Protein AF-A0AAV0PLQ5-F1 (afdb_monomer_lite)

InterPro domains:
  IPR006439 HAD hydrolase, subfamily IA [TIGR01509] (115-163)
  IPR023214 HAD superfamily [G3DSA:3.40.50.1000] (1-190)
  IPR036412 HAD-like superfamily [SSF56784] (7-190)
  IPR041492 Haloacid dehalogenase-like hydrolase [PF13419] (120-163)

Sequence (213 aa):
MKNKQTTQIFTNADKVHALKALSRLGLEDCFEGIICFETLNPTHKTAASDDEDDVAFVGPDSSAAANATTAPPPPTHHNNSPAPVEIFDIIAHFANNPNSNSNSNSNNSTLLPKSPIVCKPSEAAIERALNIANLNPQRTLFFEDSVRNIQSGKRVGLHTVLVGTSQRVKGADYALESIHNLREAIPELWELADIVTIKSPSDKVAVEQSVTA

Organism: NCBI:txid586396

Radius of gyration: 26.46 Å; chains: 1; bounding box: 80×64×72 Å

Secondary structure (DSSP, 8-state):
---PPP-EEE-SS-HHHHHHHHHHHT-TTS-SEEE-HHHHS-----S-----------PPPS---------PPPPPP---PPPP-----HHHHHHH-TT--S----S---PPPPPS---TT-HHHHHHHHHHTT--GGG-EEEES-HHHHHHHHHHT-EEEEES-S---TT-SEEES-GGGHHHH-THHHHTTTTTTS------PPPP-----

Foldseek 3Di:
DQPDDAAEAEEAADPVVVCVVCVVVVNNPVHPYYHYQCNQQPDPPPPDDPDDDDPPPDDDDPDDDDDDDDDDDDDDDDDPDPDPDDDDDPVVLCVVPVPLPDPDPDPCDVDDPDDSGQGPPDLVNVVSVCVVVVHDQCPAEAEDQDPSNQQSSVVNNHQYEHECDQDDDVSHPYYYNHPVCCCVVPVVVVCSRPVVPDDDDDDDDDDDDDDDD

Structure (mmCIF, N/CA/C/O backbone):
data_AF-A0AAV0PLQ5-F1
#
_entry.id   AF-A0AAV0PLQ5-F1
#
loop_
_atom_site.group_PDB
_atom_site.id
_atom_site.type_symbol
_atom_site.label_atom_id
_atom_site.label_alt_id
_atom_site.label_comp_id
_atom_site.label_asym_id
_atom_site.label_entity_id
_atom_site.label_seq_id
_atom_site.pdbx_PDB_ins_code
_atom_site.Cartn_x
_atom_site.Cartn_y
_atom_site.Cartn_z
_atom_site.occupancy
_atom_site.B_iso_or_equiv
_atom_site.auth_seq_id
_atom_site.auth_comp_id
_atom_site.auth_asym_id
_atom_site.auth_atom_id
_atom_site.pdbx_PDB_model_num
ATOM 1 N N . MET A 1 1 ? -27.321 -2.930 2.168 1.00 44.25 1 MET A N 1
ATOM 2 C CA . MET A 1 1 ? -25.989 -3.569 2.081 1.00 44.25 1 MET A CA 1
ATOM 3 C C . MET A 1 1 ? -25.100 -2.857 3.084 1.00 44.25 1 MET A C 1
ATOM 5 O O . MET A 1 1 ? -25.097 -1.635 3.065 1.00 44.25 1 MET A O 1
ATOM 9 N N . LYS A 1 2 ? -24.459 -3.571 4.018 1.00 46.38 2 LYS A N 1
ATOM 10 C CA . LYS A 1 2 ? -23.507 -2.946 4.953 1.00 46.38 2 LYS A CA 1
ATOM 11 C C . LYS A 1 2 ? -22.331 -2.395 4.136 1.00 46.38 2 LYS A C 1
ATOM 13 O O . LYS A 1 2 ? -21.924 -3.057 3.182 1.00 46.38 2 LYS A O 1
ATOM 18 N N . ASN A 1 3 ? -21.820 -1.211 4.473 1.00 57.34 3 ASN A N 1
ATOM 19 C CA . ASN A 1 3 ? -20.630 -0.653 3.828 1.00 57.34 3 ASN A CA 1
ATOM 20 C C . ASN A 1 3 ? -19.434 -1.559 4.151 1.00 57.34 3 ASN A C 1
ATOM 22 O O . ASN A 1 3 ? -18.833 -1.440 5.214 1.00 57.34 3 ASN A O 1
ATOM 26 N N . LYS A 1 4 ? -19.133 -2.513 3.265 1.00 73.94 4 LYS A N 1
ATOM 27 C CA . LYS A 1 4 ? -17.967 -3.386 3.405 1.00 73.94 4 LYS A CA 1
ATOM 28 C C . LYS A 1 4 ? -16.717 -2.561 3.107 1.00 73.94 4 LYS A C 1
ATOM 30 O O . LYS A 1 4 ? -16.649 -1.905 2.071 1.00 73.94 4 LYS A O 1
ATOM 35 N N . GLN A 1 5 ? -15.756 -2.588 4.019 1.00 85.00 5 GLN A N 1
ATOM 36 C CA . GLN A 1 5 ? -14.429 -2.034 3.781 1.00 85.00 5 GLN A CA 1
ATOM 37 C C . GLN A 1 5 ? -13.591 -3.077 3.046 1.00 85.00 5 GLN A C 1
ATOM 39 O O . GLN A 1 5 ? -13.552 -4.239 3.450 1.00 85.00 5 GLN A O 1
ATOM 44 N N . THR A 1 6 ? -12.948 -2.656 1.962 1.00 91.06 6 THR A N 1
ATOM 45 C CA . THR A 1 6 ? -11.980 -3.470 1.228 1.00 91.06 6 THR A CA 1
ATOM 46 C C . THR A 1 6 ? -10.603 -3.254 1.837 1.00 91.06 6 THR A C 1
ATOM 48 O O . THR A 1 6 ? -10.101 -2.130 1.843 1.00 91.06 6 THR A O 1
ATOM 51 N N . THR A 1 7 ? -9.982 -4.330 2.317 1.00 93.81 7 THR A N 1
ATOM 52 C CA . THR A 1 7 ? -8.632 -4.299 2.893 1.00 93.81 7 THR A CA 1
ATOM 53 C C . THR A 1 7 ? -7.671 -5.029 1.964 1.00 93.81 7 THR A C 1
ATOM 55 O O . THR A 1 7 ? -7.913 -6.175 1.592 1.00 93.81 7 THR A O 1
ATOM 58 N N . GLN A 1 8 ? -6.579 -4.367 1.591 1.00 97.56 8 GLN A N 1
ATOM 59 C CA . GLN A 1 8 ? -5.565 -4.873 0.663 1.00 97.56 8 GLN A CA 1
ATOM 60 C C . GLN A 1 8 ? -4.191 -4.837 1.337 1.00 97.56 8 GLN A C 1
ATOM 62 O O . GLN A 1 8 ? -3.893 -3.894 2.072 1.00 97.56 8 GLN A O 1
ATOM 67 N N . ILE A 1 9 ? -3.332 -5.817 1.057 1.00 98.19 9 ILE A N 1
ATOM 68 C CA . ILE A 1 9 ? -1.903 -5.728 1.383 1.00 98.19 9 ILE A CA 1
ATOM 69 C C . ILE A 1 9 ? -1.180 -5.074 0.213 1.00 98.19 9 ILE A C 1
ATOM 71 O O . ILE A 1 9 ? -1.312 -5.525 -0.919 1.00 98.19 9 ILE A O 1
ATOM 75 N N . PHE A 1 10 ? -0.360 -4.061 0.487 1.00 98.56 10 PHE A N 1
ATOM 76 C CA . PHE A 1 10 ? 0.558 -3.497 -0.495 1.00 98.56 10 PHE A CA 1
ATOM 77 C C . PHE A 1 10 ? 1.994 -3.541 0.035 1.00 98.56 10 PHE A C 1
ATOM 79 O O . PHE A 1 10 ? 2.347 -2.799 0.950 1.00 98.56 10 PHE A O 1
ATOM 86 N N . THR A 1 11 ? 2.844 -4.397 -0.535 1.00 98.38 11 THR A N 1
ATOM 87 C CA . THR A 1 11 ? 4.212 -4.649 -0.051 1.00 98.38 11 THR A CA 1
ATOM 88 C C . THR A 1 11 ? 5.253 -4.599 -1.171 1.00 98.38 11 THR A C 1
ATOM 90 O O . THR A 1 11 ? 4.955 -4.900 -2.322 1.00 98.38 11 THR A O 1
ATOM 93 N N . ASN A 1 12 ? 6.487 -4.213 -0.827 1.00 97.88 12 ASN A N 1
ATOM 94 C CA . ASN A 1 12 ? 7.638 -4.317 -1.733 1.00 97.88 12 ASN A CA 1
ATOM 95 C C . ASN A 1 12 ? 8.251 -5.730 -1.744 1.00 97.88 12 ASN A C 1
ATOM 97 O O . ASN A 1 12 ? 9.132 -5.987 -2.558 1.00 97.88 12 ASN A O 1
ATOM 101 N N . ALA A 1 13 ? 7.829 -6.611 -0.832 1.00 97.56 13 ALA A N 1
ATOM 102 C CA . ALA A 1 13 ? 8.264 -8.002 -0.803 1.00 97.56 13 ALA A CA 1
ATOM 103 C C . ALA A 1 13 ? 7.615 -8.825 -1.929 1.00 97.56 13 ALA A C 1
ATOM 105 O O . ALA A 1 13 ? 6.633 -8.397 -2.546 1.00 97.56 13 ALA A O 1
ATOM 106 N N . ASP A 1 14 ? 8.158 -10.018 -2.155 1.00 97.00 14 ASP A N 1
ATOM 107 C CA . ASP A 1 14 ? 7.570 -11.032 -3.025 1.00 97.00 14 ASP A CA 1
ATOM 108 C C . ASP A 1 14 ? 6.320 -11.681 -2.395 1.00 97.00 14 ASP A C 1
ATOM 110 O O . ASP A 1 14 ? 6.045 -11.558 -1.188 1.00 97.00 14 ASP A O 1
ATOM 114 N N . LYS A 1 15 ? 5.540 -12.382 -3.222 1.00 96.75 15 LYS A N 1
ATOM 115 C CA . LYS A 1 15 ? 4.282 -13.010 -2.797 1.00 96.75 15 LYS A CA 1
ATOM 116 C C . LYS A 1 15 ? 4.493 -14.100 -1.744 1.00 96.75 15 LYS A C 1
ATOM 118 O O . LYS A 1 15 ? 3.668 -14.235 -0.835 1.00 96.75 15 LYS A O 1
ATOM 123 N N . VAL A 1 16 ? 5.574 -14.874 -1.849 1.00 97.81 16 VAL A N 1
ATOM 124 C CA . VAL A 1 16 ? 5.873 -15.985 -0.929 1.00 97.81 16 VAL A CA 1
ATOM 125 C C . VAL A 1 16 ? 6.162 -15.440 0.466 1.00 97.81 16 VAL A C 1
ATOM 127 O O . VAL A 1 16 ? 5.624 -15.943 1.458 1.00 97.81 16 VAL A O 1
ATOM 130 N N . HIS A 1 17 ? 6.949 -14.370 0.551 1.00 98.19 17 HIS A N 1
ATOM 131 C CA . HIS A 1 17 ? 7.239 -13.687 1.801 1.00 98.19 17 HIS A CA 1
ATOM 132 C C . HIS A 1 17 ? 5.969 -13.129 2.452 1.00 98.19 17 HIS A C 1
ATOM 134 O O . HIS A 1 17 ? 5.737 -13.364 3.642 1.00 98.19 17 HIS A O 1
ATOM 140 N N . ALA A 1 18 ? 5.122 -12.439 1.679 1.00 98.06 18 ALA A N 1
ATOM 141 C CA . ALA A 1 18 ? 3.877 -11.863 2.185 1.00 98.06 18 ALA A CA 1
ATOM 142 C C . ALA A 1 18 ? 2.941 -12.934 2.776 1.00 98.06 18 ALA A C 1
ATOM 144 O O . ALA A 1 18 ? 2.481 -12.798 3.910 1.00 98.06 18 ALA A O 1
ATOM 145 N N . LEU A 1 19 ? 2.717 -14.034 2.049 1.00 97.88 19 LEU A N 1
ATOM 146 C CA . LEU A 1 19 ? 1.866 -15.138 2.509 1.00 97.88 19 LEU A CA 1
ATOM 147 C C . LEU A 1 19 ? 2.427 -15.819 3.763 1.00 97.88 19 LEU A C 1
ATOM 149 O O . LEU A 1 19 ? 1.683 -16.109 4.700 1.00 97.88 19 LEU A O 1
ATOM 153 N N . LYS A 1 20 ? 3.748 -16.024 3.827 1.00 98.38 20 LYS A N 1
ATOM 154 C CA . LYS A 1 20 ? 4.404 -16.605 5.006 1.00 98.38 20 LYS A CA 1
ATOM 155 C C . LYS A 1 20 ? 4.242 -15.727 6.249 1.00 98.38 20 LYS A C 1
ATOM 157 O O . LYS A 1 20 ? 4.063 -16.259 7.345 1.00 98.38 20 LYS A O 1
ATOM 162 N N . ALA A 1 21 ? 4.320 -14.405 6.095 1.00 98.31 21 ALA A N 1
ATOM 163 C CA . ALA A 1 21 ? 4.098 -13.468 7.192 1.00 98.31 21 ALA A CA 1
ATOM 164 C C . ALA A 1 21 ? 2.640 -13.504 7.674 1.00 98.31 21 ALA A C 1
ATOM 166 O O . ALA A 1 21 ? 2.409 -13.644 8.874 1.00 98.31 21 ALA A O 1
ATOM 167 N N . LEU A 1 22 ? 1.672 -13.462 6.750 1.00 98.19 22 LEU A N 1
ATOM 168 C CA . LEU A 1 22 ? 0.245 -13.551 7.080 1.00 98.19 22 LEU A CA 1
ATOM 169 C C . LEU A 1 22 ? -0.091 -14.848 7.819 1.00 98.19 22 LEU A C 1
ATOM 171 O O . LEU A 1 22 ? -0.788 -14.802 8.829 1.00 98.19 22 LEU A O 1
ATOM 175 N N . SER A 1 23 ? 0.475 -15.976 7.383 1.00 97.94 23 SER A N 1
ATOM 176 C CA . SER A 1 23 ? 0.211 -17.271 8.013 1.00 97.94 23 SER A CA 1
ATOM 177 C C . SER A 1 23 ? 0.745 -17.382 9.435 1.00 97.94 23 SER A C 1
ATOM 179 O O . SER A 1 23 ? 0.068 -17.859 10.342 1.00 97.94 23 SER A O 1
ATOM 181 N N . ARG A 1 24 ? 1.934 -16.831 9.686 1.00 98.19 24 ARG A N 1
ATOM 182 C CA . ARG A 1 24 ? 2.491 -16.771 11.045 1.00 98.19 24 ARG A CA 1
ATOM 183 C C . ARG A 1 24 ? 1.678 -15.890 11.992 1.00 98.19 24 ARG A C 1
ATOM 185 O O . ARG A 1 24 ? 1.769 -16.080 13.201 1.00 98.19 24 ARG A O 1
ATOM 192 N N . LEU A 1 25 ? 0.931 -14.928 11.453 1.00 97.25 25 LEU A N 1
ATOM 193 C CA . LEU A 1 25 ? 0.078 -14.020 12.216 1.00 97.25 25 LEU A CA 1
ATOM 194 C C . LEU A 1 25 ? -1.380 -14.503 12.308 1.00 97.25 25 LEU A C 1
ATOM 196 O O . LEU A 1 25 ? -2.150 -13.901 13.052 1.00 97.25 25 LEU A O 1
ATOM 200 N N . GLY A 1 26 ? -1.762 -15.564 11.583 1.00 97.69 26 GLY A N 1
ATOM 201 C CA . GLY A 1 26 ? -3.147 -16.041 11.497 1.00 97.69 26 GLY A CA 1
ATOM 202 C C . GLY A 1 26 ? -4.083 -15.050 10.796 1.00 97.69 26 GLY A C 1
ATOM 203 O O . GLY A 1 26 ? -5.219 -14.865 11.228 1.00 97.69 26 GLY A O 1
ATOM 204 N N . LEU A 1 27 ? -3.578 -14.352 9.773 1.00 97.12 27 LEU A N 1
ATOM 205 C CA . LEU A 1 27 ? -4.288 -13.291 9.046 1.00 97.12 27 LEU A CA 1
ATOM 206 C C . LEU A 1 27 ? -4.508 -13.626 7.561 1.00 97.12 27 LEU A C 1
ATOM 208 O O . LEU A 1 27 ? -4.714 -12.710 6.761 1.00 97.12 27 LEU A O 1
ATOM 212 N N . GLU A 1 28 ? -4.435 -14.902 7.163 1.00 93.88 28 GLU A N 1
ATOM 213 C CA . GLU A 1 28 ? -4.530 -15.293 5.747 1.00 93.88 28 GLU A CA 1
ATOM 214 C C . GLU A 1 28 ? -5.845 -14.846 5.086 1.00 93.88 28 GLU A C 1
ATOM 216 O O . GLU A 1 28 ? -5.829 -14.393 3.943 1.00 93.88 28 GLU A O 1
ATOM 221 N N . ASP A 1 29 ? -6.955 -14.888 5.827 1.00 93.62 29 ASP A N 1
ATOM 222 C CA . ASP 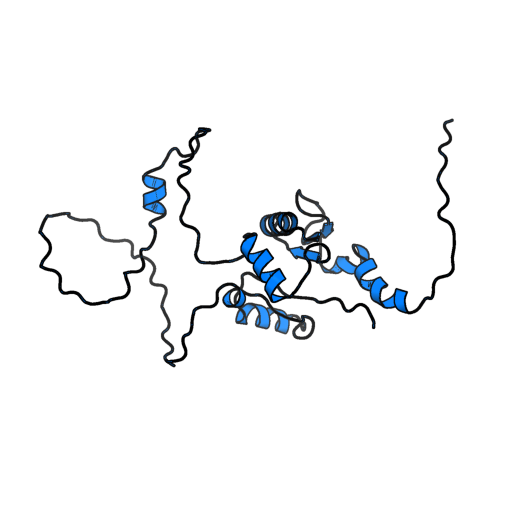A 1 29 ? -8.304 -14.602 5.316 1.00 93.62 29 ASP A CA 1
ATOM 223 C C . ASP A 1 29 ? -8.786 -13.166 5.608 1.00 93.62 29 ASP A C 1
ATOM 225 O O . ASP A 1 29 ? -9.952 -12.826 5.393 1.00 93.62 29 ASP A O 1
ATOM 229 N N . CYS A 1 30 ? -7.912 -12.299 6.131 1.00 94.06 30 CYS A N 1
ATOM 230 C CA . CYS A 1 30 ? -8.284 -10.938 6.536 1.00 94.06 30 CYS A CA 1
ATOM 231 C C . CYS A 1 30 ? -8.208 -9.901 5.405 1.00 94.06 30 CYS A C 1
ATOM 233 O O . CYS A 1 30 ? -8.679 -8.774 5.577 1.00 94.06 30 CYS A O 1
ATOM 235 N N . PHE A 1 31 ? -7.609 -10.253 4.267 1.00 96.00 31 PHE A N 1
ATOM 236 C CA . PHE A 1 31 ? -7.322 -9.326 3.174 1.00 96.00 31 PHE A CA 1
ATOM 237 C C . PHE A 1 31 ? -7.935 -9.823 1.865 1.00 96.00 31 PHE A C 1
ATOM 239 O O . PHE A 1 31 ? -7.876 -11.006 1.546 1.00 96.00 31 PHE A O 1
ATOM 246 N N . GLU A 1 32 ? -8.508 -8.909 1.082 1.00 95.69 32 GLU A N 1
ATOM 247 C CA . GLU A 1 32 ? -9.129 -9.233 -0.210 1.00 95.69 32 GLU A CA 1
ATOM 248 C C . GLU A 1 32 ? -8.091 -9.491 -1.310 1.00 95.69 32 GLU A C 1
ATOM 250 O O . GLU A 1 32 ? -8.397 -10.123 -2.321 1.00 95.69 32 GLU A O 1
ATOM 255 N N . GLY A 1 33 ? -6.864 -9.008 -1.124 1.00 95.81 33 GLY A N 1
ATOM 256 C CA . GLY A 1 33 ? -5.787 -9.181 -2.084 1.00 95.81 33 GLY A CA 1
ATOM 257 C C . GLY A 1 33 ? -4.426 -8.744 -1.553 1.00 95.81 33 GLY A C 1
ATOM 258 O O . GLY A 1 33 ? -4.302 -8.054 -0.537 1.00 95.81 33 GLY A O 1
ATOM 259 N N . ILE A 1 34 ? -3.391 -9.185 -2.269 1.00 97.94 34 ILE A N 1
ATOM 260 C CA . ILE A 1 34 ? -1.989 -8.857 -2.011 1.00 97.94 34 ILE A CA 1
ATOM 261 C C . ILE A 1 34 ? -1.401 -8.275 -3.291 1.00 97.94 34 ILE A C 1
ATOM 263 O O . ILE A 1 34 ? -1.268 -8.969 -4.298 1.00 97.94 34 ILE A O 1
ATOM 267 N N . ILE A 1 35 ? -1.009 -7.010 -3.224 1.00 98.19 35 ILE A N 1
ATOM 268 C CA . ILE A 1 35 ? -0.242 -6.307 -4.243 1.00 98.19 35 ILE A CA 1
ATOM 269 C C . ILE A 1 35 ? 1.217 -6.339 -3.790 1.00 98.19 35 ILE A C 1
ATOM 271 O O . ILE A 1 35 ? 1.613 -5.667 -2.837 1.00 98.19 35 ILE A O 1
ATOM 275 N N . CYS A 1 36 ? 2.001 -7.177 -4.452 1.00 97.56 36 CYS A N 1
ATOM 276 C CA . CYS A 1 36 ? 3.404 -7.455 -4.140 1.00 97.56 36 CYS A CA 1
ATOM 277 C C . CYS A 1 36 ? 4.298 -7.158 -5.351 1.00 97.56 36 CYS A C 1
ATOM 279 O O . CYS A 1 36 ? 3.814 -6.679 -6.387 1.00 97.56 36 CYS A O 1
ATOM 281 N N . PHE A 1 37 ? 5.598 -7.438 -5.229 1.00 96.62 37 PHE A N 1
ATOM 282 C CA . PHE A 1 37 ? 6.586 -7.193 -6.280 1.00 96.62 37 PHE A CA 1
ATOM 283 C C . PHE A 1 37 ? 6.145 -7.727 -7.651 1.00 96.62 37 PHE A C 1
ATOM 285 O O . PHE A 1 37 ? 6.118 -6.971 -8.621 1.00 96.62 37 PHE A O 1
ATOM 292 N N . GLU A 1 38 ? 5.726 -8.986 -7.724 1.00 95.75 38 GLU A N 1
ATOM 293 C CA . GLU A 1 38 ? 5.331 -9.673 -8.958 1.00 95.75 38 GLU A CA 1
ATOM 294 C C . GLU A 1 38 ? 4.050 -9.079 -9.556 1.00 95.75 38 GLU A C 1
ATOM 296 O O . GLU A 1 38 ? 3.873 -9.055 -10.772 1.00 95.75 38 GLU A O 1
ATOM 301 N N . THR A 1 39 ? 3.160 -8.551 -8.708 1.00 95.19 39 THR A N 1
ATOM 302 C CA . THR A 1 39 ? 1.918 -7.903 -9.162 1.00 95.19 39 THR A CA 1
ATOM 303 C C . THR A 1 39 ? 2.218 -6.574 -9.863 1.00 95.19 39 THR A C 1
ATOM 305 O O . THR A 1 39 ? 1.578 -6.213 -10.855 1.00 95.19 39 THR A O 1
ATOM 308 N N . LEU A 1 40 ? 3.208 -5.834 -9.356 1.00 95.69 40 LEU A N 1
ATOM 309 C CA . LEU A 1 40 ? 3.643 -4.568 -9.944 1.00 95.69 40 LEU A CA 1
ATOM 310 C C . LEU A 1 40 ? 4.629 -4.744 -11.100 1.00 95.69 40 LEU A C 1
ATOM 312 O O . LEU A 1 40 ? 4.687 -3.881 -11.974 1.00 95.69 40 LEU A O 1
ATOM 316 N N . ASN A 1 41 ? 5.369 -5.849 -11.128 1.00 95.06 41 ASN A N 1
ATOM 317 C CA . ASN A 1 41 ? 6.444 -6.105 -12.081 1.00 95.06 41 ASN A CA 1
ATOM 318 C C . ASN A 1 41 ? 6.241 -7.462 -12.769 1.00 95.06 41 ASN A C 1
ATOM 320 O O . ASN A 1 41 ? 7.068 -8.358 -12.600 1.00 95.06 41 ASN A O 1
ATOM 324 N N . PRO A 1 42 ? 5.143 -7.650 -13.528 1.00 86.69 42 PRO A N 1
ATOM 325 C CA . PRO A 1 42 ? 4.931 -8.888 -14.256 1.00 86.69 42 PRO A CA 1
ATOM 326 C C . PRO A 1 42 ? 6.044 -9.046 -15.288 1.00 86.69 42 PRO A C 1
ATOM 328 O O . PRO A 1 42 ? 6.203 -8.219 -16.188 1.00 86.69 42 PRO A O 1
ATOM 331 N N . THR A 1 43 ? 6.814 -10.119 -15.168 1.00 81.44 43 THR A N 1
ATOM 332 C CA . THR A 1 43 ? 7.690 -10.557 -16.245 1.00 81.44 43 THR A CA 1
ATOM 333 C C . THR A 1 43 ? 6.791 -11.149 -17.326 1.00 81.44 43 THR A C 1
ATOM 335 O O . THR A 1 43 ? 5.890 -11.937 -17.038 1.00 81.44 43 THR A O 1
ATOM 338 N N . HIS A 1 44 ? 6.956 -10.717 -18.577 1.00 57.16 44 HIS A N 1
ATOM 339 C CA . HIS A 1 44 ? 6.222 -11.296 -19.698 1.00 57.16 44 HIS A CA 1
ATOM 340 C C . HIS A 1 44 ? 6.630 -12.768 -19.851 1.00 57.16 44 HIS A C 1
ATOM 342 O O . HIS A 1 44 ? 7.543 -13.091 -20.602 1.00 57.16 44 HIS A O 1
ATOM 348 N N . LYS A 1 45 ? 5.957 -13.676 -19.138 1.00 50.34 45 LYS A N 1
ATOM 349 C CA . LYS A 1 45 ? 6.017 -15.113 -19.397 1.00 50.34 45 LYS A CA 1
ATOM 350 C C . LYS A 1 45 ? 5.089 -15.379 -20.578 1.00 50.34 45 LYS A C 1
ATOM 352 O O . LYS A 1 45 ? 3.934 -15.763 -20.409 1.00 50.34 45 LYS A O 1
ATOM 357 N N . THR A 1 46 ? 5.557 -15.085 -21.792 1.00 42.34 46 THR A N 1
ATOM 358 C CA . THR A 1 46 ? 4.981 -15.704 -22.991 1.00 42.34 46 THR A CA 1
ATOM 359 C C . THR A 1 46 ? 4.959 -17.208 -22.755 1.00 42.34 46 THR A C 1
ATOM 361 O O . THR A 1 46 ? 5.973 -17.798 -22.394 1.00 42.34 46 THR A O 1
ATOM 364 N N . ALA A 1 47 ? 3.777 -17.803 -22.878 1.00 46.75 47 ALA A N 1
ATOM 365 C CA . ALA A 1 47 ? 3.545 -19.223 -22.695 1.00 46.75 47 ALA A CA 1
ATOM 366 C C . ALA A 1 47 ? 4.409 -20.044 -23.666 1.00 46.75 47 ALA A C 1
ATOM 368 O O . ALA A 1 47 ? 4.032 -20.183 -24.824 1.00 46.75 47 ALA A O 1
ATOM 369 N N . ALA A 1 48 ? 5.565 -20.527 -23.202 1.00 45.22 48 ALA A N 1
ATOM 370 C CA . ALA A 1 48 ? 6.258 -21.750 -23.623 1.00 45.22 48 ALA A CA 1
ATOM 371 C C . ALA A 1 48 ? 7.691 -21.754 -23.063 1.00 45.22 48 ALA A C 1
ATOM 373 O O . ALA A 1 48 ? 8.590 -21.229 -23.708 1.00 45.22 48 ALA A O 1
ATOM 374 N N . SER A 1 49 ? 7.872 -22.333 -21.876 1.00 41.12 49 SER A N 1
ATOM 375 C CA . SER A 1 49 ? 8.996 -23.214 -21.512 1.00 41.12 49 SER A CA 1
ATOM 376 C C . SER A 1 49 ? 8.981 -23.394 -19.994 1.00 41.12 49 SER A C 1
ATOM 378 O O . SER A 1 49 ? 9.274 -22.467 -19.234 1.00 41.12 49 SER A O 1
ATOM 380 N N . ASP A 1 50 ? 8.558 -24.581 -19.570 1.00 46.44 50 ASP A N 1
ATOM 381 C CA . ASP A 1 50 ? 8.981 -25.154 -18.300 1.00 46.44 50 ASP A CA 1
ATOM 382 C C . ASP A 1 50 ? 10.475 -25.432 -18.438 1.00 46.44 50 ASP A C 1
ATOM 384 O O . ASP A 1 50 ? 10.825 -26.368 -19.139 1.00 46.44 50 ASP A O 1
ATOM 388 N N . ASP A 1 51 ? 11.318 -24.595 -17.842 1.00 51.97 51 ASP A N 1
ATOM 389 C CA . ASP A 1 51 ? 12.669 -24.950 -17.414 1.00 51.97 51 ASP A CA 1
ATOM 390 C C . ASP A 1 51 ? 13.027 -24.002 -16.256 1.00 51.97 51 ASP A C 1
ATOM 392 O O . ASP A 1 51 ? 12.996 -22.774 -16.380 1.00 51.97 51 ASP A O 1
ATOM 396 N N . GLU A 1 52 ? 13.229 -24.595 -15.081 1.00 59.34 52 GLU A N 1
ATOM 397 C CA . GLU A 1 52 ? 13.702 -23.936 -13.866 1.00 59.34 52 GLU A CA 1
ATOM 398 C C . GLU A 1 52 ? 15.208 -23.705 -14.008 1.00 59.34 52 GLU A C 1
ATOM 400 O O . GLU A 1 52 ? 15.993 -24.603 -13.718 1.00 59.34 52 GLU A O 1
ATOM 405 N N . ASP A 1 53 ? 15.616 -22.513 -14.443 1.00 49.50 53 ASP A N 1
ATOM 406 C CA . ASP A 1 53 ? 17.015 -22.099 -14.351 1.00 49.50 53 ASP A CA 1
ATOM 407 C C . ASP A 1 53 ? 17.167 -21.005 -13.289 1.00 49.50 53 ASP A C 1
ATOM 409 O O . ASP A 1 53 ? 16.802 -19.838 -13.476 1.00 49.50 53 ASP A O 1
ATOM 413 N N . ASP A 1 54 ? 17.732 -21.418 -12.153 1.00 52.03 54 ASP A N 1
ATOM 414 C CA . ASP A 1 54 ? 18.284 -20.562 -11.110 1.00 52.03 54 ASP A CA 1
ATOM 415 C C . ASP A 1 54 ? 19.307 -19.595 -11.725 1.00 52.03 54 ASP A C 1
ATOM 417 O O . ASP A 1 54 ? 20.473 -19.933 -11.951 1.00 52.03 54 ASP A O 1
ATOM 421 N N . VAL A 1 55 ? 18.903 -18.348 -11.969 1.00 53.47 55 VAL A N 1
ATOM 422 C CA . VAL A 1 55 ? 19.861 -17.285 -12.284 1.00 53.47 55 VAL A CA 1
ATOM 423 C C . VAL A 1 55 ? 20.606 -16.897 -11.009 1.00 53.47 55 VAL A C 1
ATOM 425 O O . VAL A 1 55 ? 20.215 -16.001 -10.260 1.00 53.47 55 VAL A O 1
ATOM 428 N N . ALA A 1 56 ? 21.703 -17.605 -10.745 1.00 44.97 56 ALA A N 1
ATOM 429 C CA . ALA A 1 56 ? 22.654 -17.238 -9.711 1.00 44.97 56 ALA A CA 1
ATOM 430 C C . ALA A 1 56 ? 23.134 -15.793 -9.941 1.00 44.97 56 ALA A C 1
ATOM 432 O O . ALA A 1 56 ? 23.710 -15.461 -10.978 1.00 44.97 56 ALA A O 1
ATOM 433 N N . PHE A 1 57 ? 22.897 -14.926 -8.956 1.00 42.69 57 PHE A N 1
ATOM 434 C CA . PHE A 1 57 ? 23.458 -13.580 -8.894 1.00 42.69 57 PHE A CA 1
ATOM 435 C C . PHE A 1 57 ? 24.975 -13.688 -8.694 1.00 42.69 57 PHE A C 1
ATOM 437 O O . PHE A 1 57 ? 25.466 -13.780 -7.568 1.00 42.69 57 PHE A O 1
ATOM 444 N N . VAL A 1 58 ? 25.726 -13.729 -9.793 1.00 46.38 58 VAL A N 1
ATOM 445 C CA . VAL A 1 58 ? 27.188 -13.649 -9.760 1.00 46.38 58 VAL A CA 1
ATOM 446 C C . VAL A 1 58 ? 27.554 -12.173 -9.623 1.00 46.38 58 VAL A C 1
ATOM 448 O O . VAL A 1 58 ? 27.409 -11.391 -10.562 1.00 46.38 58 VAL A O 1
ATOM 451 N N . GLY A 1 59 ? 27.962 -11.770 -8.418 1.00 39.81 59 GLY A N 1
ATOM 452 C CA . GLY A 1 59 ? 28.533 -10.445 -8.184 1.00 39.81 59 GLY A CA 1
ATOM 453 C C . GLY A 1 59 ? 29.825 -10.251 -8.994 1.00 39.81 59 GLY A C 1
ATOM 454 O O . GLY A 1 59 ? 30.481 -11.235 -9.334 1.00 39.81 59 GLY A O 1
ATOM 455 N N . PRO A 1 60 ? 30.214 -9.009 -9.328 1.00 44.91 60 PRO A N 1
ATOM 456 C CA . PRO A 1 60 ? 31.440 -8.776 -10.078 1.00 44.91 60 PRO A CA 1
ATOM 457 C C . PRO A 1 60 ? 32.671 -9.057 -9.205 1.00 44.91 60 PRO A C 1
ATOM 459 O O . PRO A 1 60 ? 32.908 -8.384 -8.198 1.00 44.91 60 PRO A O 1
ATOM 462 N N . ASP A 1 61 ? 33.459 -10.050 -9.616 1.00 33.69 61 ASP A N 1
ATOM 463 C CA . ASP A 1 61 ? 34.746 -10.379 -9.013 1.00 33.69 61 ASP A CA 1
ATOM 464 C C . ASP A 1 61 ? 35.744 -9.226 -9.167 1.00 33.69 61 ASP A C 1
ATOM 466 O O . ASP A 1 61 ? 35.961 -8.650 -10.237 1.00 33.69 61 ASP A O 1
ATOM 470 N N . SER A 1 62 ? 36.378 -8.898 -8.047 1.00 48.97 62 SER A N 1
ATOM 471 C CA . SER A 1 62 ? 37.360 -7.828 -7.910 1.00 48.97 62 SER A CA 1
ATOM 472 C C . SER A 1 62 ? 38.748 -8.290 -8.363 1.00 48.97 62 SER A C 1
ATOM 474 O O . SER A 1 62 ? 39.612 -8.498 -7.519 1.00 48.97 62 SER A O 1
ATOM 476 N N . SER A 1 63 ? 39.000 -8.443 -9.667 1.00 46.06 63 SER A N 1
ATOM 477 C CA . SER A 1 63 ? 40.377 -8.491 -10.200 1.00 46.06 63 SER A CA 1
ATOM 478 C C . SER A 1 63 ? 40.437 -8.540 -11.730 1.00 46.06 63 SER A C 1
ATOM 480 O O . SER A 1 63 ? 40.266 -9.609 -12.305 1.00 46.06 63 SER A O 1
ATOM 482 N N . ALA A 1 64 ? 40.780 -7.424 -12.381 1.00 35.38 64 ALA A N 1
ATOM 483 C CA . ALA A 1 64 ? 41.652 -7.413 -13.566 1.00 35.38 64 ALA A CA 1
ATOM 484 C C . ALA A 1 64 ? 41.964 -5.970 -13.994 1.00 35.38 64 ALA A C 1
ATOM 486 O O . ALA A 1 64 ? 41.227 -5.338 -14.746 1.00 35.38 64 ALA A O 1
ATOM 487 N N . ALA A 1 65 ? 43.104 -5.459 -13.536 1.00 37.66 65 ALA A N 1
ATOM 488 C CA . ALA A 1 65 ? 43.844 -4.452 -14.280 1.00 37.66 65 ALA A CA 1
ATOM 489 C C . ALA A 1 65 ? 44.646 -5.164 -15.382 1.00 37.66 65 ALA A C 1
ATOM 491 O O . ALA A 1 65 ? 45.382 -6.093 -15.058 1.00 37.66 65 ALA A O 1
ATOM 492 N N . ALA A 1 66 ? 44.512 -4.736 -16.645 1.00 39.47 66 ALA A N 1
ATOM 493 C CA . ALA A 1 66 ? 45.619 -4.442 -17.572 1.00 39.47 66 ALA A CA 1
ATOM 494 C C . ALA A 1 66 ? 45.194 -4.445 -19.059 1.00 39.47 66 ALA A C 1
ATOM 496 O O . ALA A 1 66 ? 44.609 -5.396 -19.563 1.00 39.47 66 ALA A O 1
ATOM 497 N N . ASN A 1 67 ? 45.671 -3.400 -19.742 1.00 35.38 67 ASN A N 1
ATOM 498 C CA . ASN A 1 67 ? 46.028 -3.284 -21.160 1.00 35.38 67 ASN A CA 1
ATOM 499 C C . ASN A 1 67 ? 44.940 -3.154 -22.240 1.00 35.38 67 ASN A C 1
ATOM 501 O O . ASN A 1 67 ? 44.441 -4.119 -22.808 1.00 35.38 67 ASN A O 1
ATOM 505 N N . ALA A 1 68 ? 44.756 -1.899 -22.664 1.00 39.38 68 ALA A N 1
ATOM 506 C CA . ALA A 1 68 ? 44.302 -1.535 -23.997 1.00 39.38 68 ALA A CA 1
ATOM 507 C C . ALA A 1 68 ? 45.431 -1.749 -25.026 1.00 39.38 68 ALA A C 1
ATOM 509 O O . ALA A 1 68 ? 46.509 -1.162 -24.920 1.00 39.38 68 ALA A O 1
ATOM 510 N N . THR A 1 69 ? 45.189 -2.562 -26.053 1.00 34.00 69 THR A N 1
ATOM 511 C CA . THR A 1 69 ? 45.943 -2.526 -27.315 1.00 34.00 69 THR A CA 1
ATOM 512 C C . THR A 1 69 ? 44.980 -2.787 -28.472 1.00 34.00 69 THR A C 1
ATOM 514 O O . THR A 1 69 ? 44.134 -3.672 -28.424 1.00 34.00 69 THR A O 1
ATOM 517 N N . THR A 1 70 ? 45.089 -1.931 -29.480 1.00 44.25 70 THR A N 1
ATOM 518 C CA . THR A 1 70 ? 44.242 -1.762 -30.665 1.00 44.25 70 THR A CA 1
ATOM 519 C C . THR A 1 70 ? 44.235 -2.962 -31.619 1.00 44.25 70 THR A C 1
ATOM 521 O O . THR A 1 70 ? 45.297 -3.363 -32.094 1.00 44.25 70 THR A O 1
ATOM 524 N N . ALA A 1 71 ? 43.046 -3.432 -32.012 1.00 36.06 71 ALA A N 1
ATOM 525 C CA . ALA A 1 71 ? 42.821 -4.199 -33.243 1.00 36.06 71 ALA A CA 1
ATOM 526 C C . ALA A 1 71 ? 41.416 -3.890 -33.823 1.00 36.06 71 ALA A C 1
ATOM 528 O O . ALA A 1 71 ? 40.486 -3.680 -33.042 1.00 36.06 71 ALA A O 1
ATOM 529 N N . PRO A 1 72 ? 41.245 -3.810 -35.160 1.00 43.91 72 PRO A N 1
ATOM 530 C CA . PRO A 1 72 ? 39.969 -3.464 -35.800 1.00 43.91 72 PRO A CA 1
ATOM 531 C C . PRO A 1 72 ? 38.971 -4.644 -35.808 1.00 43.91 72 PRO A C 1
ATOM 533 O O . PRO A 1 72 ? 39.404 -5.798 -35.777 1.00 43.91 72 PRO A O 1
ATOM 536 N N . PRO A 1 73 ? 37.646 -4.391 -35.871 1.00 46.75 73 PRO A N 1
ATOM 537 C CA . PRO A 1 73 ? 36.637 -5.449 -35.800 1.00 46.75 73 PRO A CA 1
ATOM 538 C C . PRO A 1 73 ? 36.515 -6.252 -37.118 1.00 46.75 73 PRO A C 1
ATOM 540 O O . PRO A 1 73 ? 36.669 -5.674 -38.198 1.00 46.75 73 PRO A O 1
ATOM 543 N N . PRO A 1 74 ? 36.208 -7.567 -37.060 1.00 39.19 74 PRO A N 1
ATOM 544 C CA . PRO A 1 74 ? 35.904 -8.391 -38.234 1.00 39.19 74 PRO A CA 1
ATOM 545 C C . PRO A 1 74 ? 34.471 -8.133 -38.762 1.00 39.19 74 PRO A C 1
ATOM 547 O O . PRO A 1 74 ? 33.648 -7.557 -38.047 1.00 39.19 74 PRO A O 1
ATOM 550 N N . PRO A 1 75 ? 34.156 -8.526 -40.015 1.00 41.31 75 PRO A N 1
ATOM 551 C CA . PRO A 1 75 ? 32.942 -8.102 -40.711 1.00 41.31 75 PRO A CA 1
ATOM 552 C C . PRO A 1 75 ? 31.663 -8.733 -40.142 1.00 41.31 75 PRO A C 1
ATOM 554 O O . PRO A 1 75 ? 31.637 -9.882 -39.703 1.00 41.31 75 PRO A O 1
ATOM 557 N N . THR A 1 76 ? 30.583 -7.953 -40.185 1.00 44.97 76 THR A N 1
ATOM 558 C CA . THR A 1 76 ? 29.272 -8.242 -39.597 1.00 44.97 76 THR A CA 1
ATOM 559 C C . THR A 1 76 ? 28.489 -9.299 -40.376 1.00 44.97 76 THR A C 1
ATOM 561 O O . THR A 1 76 ? 28.092 -9.063 -41.517 1.00 44.97 76 THR A O 1
ATOM 564 N N . HIS A 1 77 ? 28.166 -10.417 -39.723 1.00 38.56 77 HIS A N 1
ATOM 565 C CA . HIS A 1 77 ? 27.043 -11.271 -40.111 1.00 38.56 77 HIS A CA 1
ATOM 566 C C . HIS A 1 77 ? 25.777 -10.810 -39.376 1.00 38.56 77 HIS A C 1
ATOM 568 O O . HIS A 1 77 ? 25.736 -10.782 -38.147 1.00 38.56 77 HIS A O 1
ATOM 574 N N . HIS A 1 78 ? 24.745 -10.438 -40.139 1.00 48.72 78 HIS A N 1
ATOM 575 C CA . HIS A 1 78 ? 23.408 -10.136 -39.632 1.00 48.72 78 HIS A CA 1
ATOM 576 C C . HIS A 1 78 ? 22.780 -11.385 -39.007 1.00 48.72 78 HIS A C 1
ATOM 578 O O . HIS A 1 78 ? 22.363 -12.281 -39.733 1.00 48.72 78 HIS A O 1
ATOM 584 N N . ASN A 1 79 ? 22.650 -11.398 -37.683 1.00 41.75 79 ASN A N 1
ATOM 585 C CA . ASN A 1 79 ? 21.720 -12.263 -36.968 1.00 41.75 79 ASN A CA 1
ATOM 586 C C . ASN A 1 79 ? 20.881 -11.386 -36.035 1.00 41.75 79 ASN A C 1
ATOM 588 O O . ASN A 1 79 ? 21.427 -10.584 -35.278 1.00 41.75 79 ASN A O 1
ATOM 592 N N . ASN A 1 80 ? 19.557 -11.539 -36.111 1.00 50.28 80 ASN A N 1
ATOM 593 C CA . ASN A 1 80 ? 18.580 -10.970 -35.180 1.00 50.28 80 ASN A CA 1
ATOM 594 C C . ASN A 1 80 ? 18.748 -11.600 -33.782 1.00 50.28 80 ASN A C 1
ATOM 596 O O . ASN A 1 80 ? 17.897 -12.367 -33.337 1.00 50.28 80 ASN A O 1
ATOM 600 N N . SER A 1 81 ? 19.851 -11.305 -33.098 1.00 49.19 81 SER A N 1
ATOM 601 C CA . SER A 1 81 ? 19.958 -11.516 -31.654 1.00 49.19 81 SER A CA 1
ATOM 602 C C . SER A 1 81 ? 19.226 -10.383 -30.934 1.00 49.19 81 SER A C 1
ATOM 604 O O . SER A 1 81 ? 19.323 -9.235 -31.381 1.00 49.19 81 SER A O 1
ATOM 606 N N . PRO A 1 82 ? 18.511 -10.656 -29.825 1.00 52.50 82 PRO A N 1
ATOM 607 C CA . PRO A 1 82 ? 18.029 -9.586 -28.964 1.00 52.50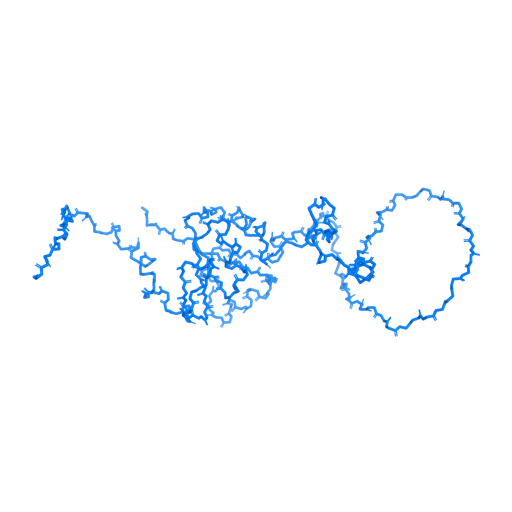 82 PRO A CA 1
ATOM 608 C C . PRO A 1 82 ? 19.230 -8.726 -28.565 1.00 52.50 82 PRO A C 1
ATOM 610 O O . PRO A 1 82 ? 20.290 -9.257 -28.225 1.00 52.50 82 PRO A O 1
ATOM 613 N N . ALA A 1 83 ? 19.084 -7.405 -28.690 1.00 56.53 83 ALA A N 1
ATOM 614 C CA . ALA A 1 83 ? 20.136 -6.470 -28.320 1.00 56.53 83 ALA A CA 1
ATOM 615 C C . ALA A 1 83 ? 20.628 -6.795 -26.896 1.00 56.53 83 ALA A C 1
ATOM 617 O O . ALA A 1 83 ? 19.800 -7.115 -26.035 1.00 56.53 83 ALA A O 1
ATOM 618 N N . PRO A 1 84 ? 21.947 -6.764 -26.643 1.00 61.94 84 PRO A N 1
ATOM 619 C CA . PRO A 1 84 ? 22.477 -7.034 -25.316 1.00 61.94 84 PRO A CA 1
ATOM 620 C C . PRO A 1 84 ? 21.834 -6.079 -24.307 1.00 61.94 84 PRO A C 1
ATOM 622 O O . PRO A 1 84 ? 21.638 -4.900 -24.598 1.00 61.94 84 PRO A O 1
ATOM 625 N N . VAL A 1 85 ? 21.477 -6.597 -23.130 1.00 65.25 85 VAL A N 1
ATOM 626 C CA . VAL A 1 85 ? 20.971 -5.776 -22.027 1.00 65.25 85 VAL A CA 1
ATOM 627 C C . VAL A 1 85 ? 22.080 -4.797 -21.644 1.00 65.25 85 VAL A C 1
ATOM 629 O O . VAL A 1 85 ? 23.081 -5.192 -21.050 1.00 65.25 85 VAL A O 1
ATOM 632 N N . GLU A 1 86 ? 21.934 -3.529 -22.021 1.00 73.38 86 GLU A N 1
ATOM 633 C CA . GLU A 1 86 ? 22.882 -2.486 -21.636 1.00 73.38 86 GLU A CA 1
ATOM 634 C C . GLU A 1 86 ? 22.697 -2.177 -20.148 1.00 73.38 86 GLU A C 1
ATOM 636 O O . GLU A 1 86 ? 21.733 -1.534 -19.727 1.00 73.38 86 GLU A O 1
ATOM 641 N N . ILE A 1 87 ? 23.618 -2.677 -19.325 1.00 81.69 87 ILE A N 1
ATOM 642 C CA . ILE A 1 87 ? 23.673 -2.343 -17.904 1.00 81.69 87 ILE A CA 1
ATOM 643 C C . ILE A 1 87 ? 24.181 -0.907 -17.792 1.00 81.69 87 ILE A C 1
ATOM 645 O O . ILE A 1 87 ? 25.290 -0.591 -18.220 1.00 81.69 87 ILE A O 1
ATOM 649 N N . PHE A 1 88 ? 23.371 -0.028 -17.205 1.00 82.75 88 PHE A N 1
ATOM 650 C CA . PHE A 1 88 ? 23.789 1.344 -16.955 1.00 82.75 88 PHE A CA 1
ATOM 651 C C . PHE A 1 88 ? 24.834 1.386 -15.835 1.00 82.75 88 PHE A C 1
ATOM 653 O O . PHE A 1 88 ? 24.541 1.050 -14.685 1.00 82.75 88 PHE A O 1
ATOM 660 N N . ASP A 1 89 ? 26.045 1.835 -16.164 1.00 85.88 89 ASP A N 1
ATOM 661 C CA . ASP A 1 89 ? 27.123 1.993 -15.192 1.00 85.88 89 ASP A CA 1
ATOM 662 C C . ASP A 1 89 ? 26.916 3.263 -14.352 1.00 85.88 89 ASP A C 1
ATOM 664 O O . ASP A 1 89 ? 27.332 4.374 -14.699 1.00 85.88 89 ASP A O 1
ATOM 668 N N . ILE A 1 90 ? 26.246 3.079 -13.214 1.00 84.19 90 ILE A N 1
ATOM 669 C CA . ILE A 1 90 ? 25.980 4.140 -12.240 1.00 84.19 90 ILE A CA 1
ATOM 670 C C . ILE A 1 90 ? 27.293 4.713 -11.682 1.00 84.19 90 ILE A C 1
ATOM 672 O O . ILE A 1 90 ? 27.376 5.920 -11.441 1.00 84.19 90 ILE A O 1
ATOM 676 N N . ILE A 1 91 ? 28.323 3.880 -11.493 1.00 85.44 91 ILE A N 1
ATOM 677 C CA . ILE A 1 91 ? 29.603 4.311 -10.917 1.00 85.44 91 ILE A CA 1
ATOM 678 C C . ILE A 1 91 ? 30.312 5.239 -11.903 1.00 85.44 91 ILE A C 1
ATOM 680 O O . ILE A 1 91 ? 30.689 6.350 -11.525 1.00 85.44 91 ILE A O 1
ATOM 684 N N . ALA A 1 92 ? 30.423 4.837 -13.171 1.00 84.12 92 ALA A N 1
ATOM 685 C CA . ALA A 1 92 ? 30.990 5.685 -14.215 1.00 84.12 92 ALA A CA 1
ATOM 686 C C . ALA A 1 92 ? 30.179 6.976 -14.408 1.00 84.12 92 ALA A C 1
ATOM 688 O O . ALA A 1 92 ? 30.761 8.048 -14.581 1.00 84.12 92 ALA A O 1
ATOM 689 N N . HIS A 1 93 ? 28.845 6.910 -14.329 1.00 84.06 93 HIS A N 1
ATOM 690 C CA . HIS A 1 93 ? 27.993 8.094 -14.448 1.00 84.06 93 HIS A CA 1
ATOM 691 C C . HIS A 1 93 ? 28.316 9.160 -13.389 1.00 84.06 93 HIS A C 1
ATOM 693 O O . HIS A 1 93 ? 28.475 10.334 -13.732 1.00 84.06 93 HIS A O 1
ATOM 699 N N . PHE A 1 94 ? 28.454 8.765 -12.118 1.00 82.94 94 PHE A N 1
ATOM 700 C CA . PHE A 1 94 ? 28.793 9.698 -11.038 1.00 82.94 94 PHE A CA 1
ATOM 701 C C . PHE A 1 94 ? 30.271 10.103 -11.032 1.00 82.94 94 PHE A C 1
ATOM 703 O O . PHE A 1 94 ? 30.572 11.258 -10.731 1.00 82.94 94 PHE A O 1
ATOM 710 N N . ALA A 1 95 ? 31.185 9.207 -11.416 1.00 82.81 95 ALA A N 1
ATOM 711 C CA . ALA A 1 95 ? 32.604 9.536 -11.562 1.00 82.81 95 ALA A CA 1
ATOM 712 C C . ALA A 1 95 ? 32.842 10.616 -12.636 1.00 82.81 95 ALA A C 1
ATOM 714 O O . ALA A 1 95 ? 33.710 11.472 -12.469 1.00 82.81 95 ALA A O 1
ATOM 715 N N . ASN A 1 96 ? 32.034 10.614 -13.702 1.00 77.19 96 ASN A N 1
ATOM 716 C CA . ASN A 1 96 ? 32.144 11.554 -14.819 1.00 77.19 96 ASN A CA 1
ATOM 717 C C . ASN A 1 96 ? 31.347 12.862 -14.625 1.00 77.19 96 ASN A C 1
ATOM 719 O O . ASN A 1 96 ? 31.570 13.811 -15.373 1.00 77.19 96 ASN A O 1
ATOM 723 N N . ASN A 1 97 ? 30.457 12.947 -13.625 1.00 68.12 97 ASN A N 1
ATOM 724 C CA . ASN A 1 97 ? 29.659 14.144 -13.309 1.00 68.12 97 ASN A CA 1
ATOM 725 C C . ASN A 1 97 ? 29.747 14.542 -11.817 1.00 68.12 97 ASN A C 1
ATOM 727 O O . ASN A 1 97 ? 28.732 14.565 -11.117 1.00 68.12 97 ASN A O 1
ATOM 731 N N . PRO A 1 98 ? 30.933 14.917 -11.302 1.00 60.59 98 PRO A N 1
ATOM 732 C CA . PRO A 1 98 ? 31.124 15.193 -9.875 1.00 60.59 98 PRO A CA 1
ATOM 733 C C . PRO A 1 98 ? 30.418 16.466 -9.354 1.00 60.59 98 PRO A C 1
ATOM 735 O O . PRO A 1 98 ? 30.344 16.656 -8.144 1.00 60.59 98 PRO A O 1
ATOM 738 N N . ASN A 1 99 ? 29.879 17.334 -10.230 1.00 57.69 99 ASN A N 1
ATOM 739 C CA . ASN A 1 99 ? 29.412 18.689 -9.882 1.00 57.69 99 ASN A CA 1
ATOM 740 C C . ASN A 1 99 ? 27.917 18.993 -10.146 1.00 57.69 99 ASN A C 1
ATOM 742 O O . ASN A 1 99 ? 27.542 20.162 -10.251 1.00 57.69 99 ASN A O 1
ATOM 746 N N . SER A 1 100 ? 27.017 18.003 -10.175 1.00 57.03 100 SER A N 1
ATOM 747 C CA . SER A 1 100 ? 25.566 18.260 -10.344 1.00 57.03 100 SER A CA 1
ATOM 748 C C . SER A 1 100 ? 24.876 18.984 -9.166 1.00 57.03 100 SER A C 1
ATOM 750 O O . SER A 1 100 ? 23.655 19.108 -9.160 1.00 57.03 100 SER A O 1
ATOM 752 N N . ASN A 1 101 ? 25.620 19.504 -8.184 1.00 54.75 101 ASN A N 1
ATOM 753 C CA . ASN A 1 101 ? 25.083 20.302 -7.076 1.00 54.75 101 ASN A CA 1
ATOM 754 C C . ASN A 1 101 ? 25.312 21.817 -7.252 1.00 54.75 101 ASN A C 1
ATOM 756 O O . ASN A 1 101 ? 25.649 22.513 -6.295 1.00 54.75 101 ASN A O 1
ATOM 760 N N . SER A 1 102 ? 25.150 22.348 -8.470 1.00 50.12 102 SER A N 1
ATOM 761 C CA . SER A 1 102 ? 25.052 23.798 -8.666 1.00 50.12 102 SER A CA 1
ATOM 762 C C . SER A 1 102 ? 23.664 24.167 -9.173 1.00 50.12 102 SER A C 1
ATOM 764 O O . SER A 1 102 ? 23.136 23.574 -10.110 1.00 50.12 102 SER A O 1
ATOM 766 N N . ASN A 1 103 ? 23.077 25.140 -8.486 1.00 51.94 103 ASN A N 1
ATOM 767 C CA . ASN A 1 103 ? 21.760 25.723 -8.693 1.00 51.94 103 ASN A CA 1
ATOM 768 C C . ASN A 1 103 ? 21.703 26.467 -10.046 1.00 51.94 103 ASN A C 1
ATOM 770 O O . ASN A 1 103 ? 21.694 27.695 -10.100 1.00 51.94 103 ASN A O 1
ATOM 774 N N . SER A 1 104 ? 21.751 25.715 -11.145 1.00 48.97 104 SER A N 1
ATOM 775 C CA . SER A 1 104 ? 21.755 26.206 -12.519 1.00 48.97 104 SER A CA 1
ATOM 776 C C . SER A 1 104 ? 20.456 25.789 -13.193 1.00 48.97 104 SER A C 1
ATOM 778 O O . SER A 1 104 ? 20.159 24.605 -13.338 1.00 48.97 104 SER A O 1
ATOM 780 N N . ASN A 1 105 ? 19.687 26.792 -13.608 1.00 52.41 105 ASN A N 1
ATOM 781 C CA . ASN A 1 105 ? 18.447 26.691 -14.370 1.00 52.41 105 ASN A CA 1
ATOM 782 C C . ASN A 1 105 ? 18.743 26.228 -15.819 1.00 52.41 105 ASN A C 1
ATOM 784 O O . ASN A 1 105 ? 18.445 26.927 -16.786 1.00 52.41 105 ASN A O 1
ATOM 788 N N . SER A 1 106 ? 19.405 25.076 -15.974 1.00 48.53 106 SER A N 1
ATOM 789 C CA . SER A 1 106 ? 19.702 24.449 -17.262 1.00 48.53 106 SER A CA 1
ATOM 790 C C . SER A 1 106 ? 18.975 23.111 -17.346 1.00 48.53 106 SER A C 1
ATOM 792 O O . SER A 1 106 ? 19.131 22.242 -16.490 1.00 48.53 106 SER A O 1
ATOM 794 N N . ASN A 1 107 ? 18.182 22.947 -18.397 1.00 50.31 107 ASN A N 1
ATOM 795 C CA . ASN A 1 107 ? 17.245 21.840 -18.600 1.00 50.31 107 ASN A CA 1
ATOM 796 C C . ASN A 1 107 ? 17.924 20.492 -18.925 1.00 50.31 107 ASN A C 1
ATOM 798 O O . ASN A 1 107 ? 17.272 19.597 -19.448 1.00 50.31 107 ASN A O 1
ATOM 802 N N . ASN A 1 108 ? 19.213 20.337 -18.612 1.00 52.06 108 ASN A N 1
ATOM 803 C CA . ASN A 1 108 ? 19.974 19.095 -18.746 1.00 52.06 108 ASN A CA 1
ATOM 804 C C . ASN A 1 108 ? 20.383 18.576 -17.362 1.00 52.06 108 ASN A C 1
ATOM 806 O O . ASN A 1 108 ? 21.560 18.376 -17.067 1.00 52.06 108 ASN A O 1
ATOM 810 N N . SER A 1 109 ? 19.387 18.356 -16.501 1.00 57.53 109 SER A N 1
ATOM 811 C CA . SER A 1 109 ? 19.546 17.483 -15.340 1.00 57.53 109 SER A CA 1
ATOM 812 C C . SER A 1 109 ? 19.990 16.110 -15.848 1.00 57.53 109 SER A C 1
ATOM 814 O O . SER A 1 109 ? 19.279 15.468 -16.621 1.00 57.53 109 SER A O 1
ATOM 816 N N . THR A 1 110 ? 21.186 15.677 -15.458 1.00 60.94 110 THR A N 1
ATOM 817 C CA . THR A 1 110 ? 21.724 14.345 -15.741 1.00 60.94 110 THR A CA 1
ATOM 818 C C . THR A 1 110 ? 20.955 13.307 -14.922 1.00 60.94 110 THR A C 1
ATOM 820 O O . THR A 1 110 ? 21.399 12.834 -13.882 1.00 60.94 110 THR A O 1
ATOM 823 N N . LEU A 1 111 ? 19.727 13.017 -15.354 1.00 70.62 111 LEU A N 1
ATOM 824 C CA . LEU A 1 111 ? 18.851 12.034 -14.730 1.00 70.62 111 LEU A CA 1
ATOM 825 C C . LEU A 1 111 ? 19.419 10.629 -14.941 1.00 70.62 111 LEU A C 1
ATOM 827 O O . LEU A 1 111 ? 19.712 10.232 -16.069 1.00 70.62 111 LEU A O 1
ATOM 831 N N . LEU A 1 112 ? 19.520 9.862 -13.852 1.00 75.25 112 LEU A N 1
ATOM 832 C CA . LEU A 1 112 ? 19.690 8.414 -13.940 1.00 75.25 112 LEU A CA 1
ATOM 833 C C . LEU A 1 112 ? 18.541 7.821 -14.773 1.00 75.25 112 LEU A C 1
ATOM 835 O O . LEU A 1 112 ? 17.413 8.333 -14.712 1.00 75.25 112 LEU A O 1
ATOM 839 N N . PRO A 1 113 ? 18.787 6.741 -15.533 1.00 78.38 113 PRO A N 1
ATOM 840 C CA . PRO A 1 113 ? 17.717 6.058 -16.239 1.00 78.38 113 PRO A CA 1
ATOM 841 C C . PRO A 1 113 ? 16.633 5.626 -15.249 1.00 78.38 113 PRO A C 1
ATOM 843 O O . PRO A 1 113 ? 16.912 5.247 -14.108 1.00 78.38 113 PRO A O 1
ATOM 846 N N . LYS A 1 114 ? 15.372 5.687 -15.687 1.00 77.31 114 LYS A N 1
ATOM 847 C CA . LYS A 1 114 ? 14.262 5.186 -14.876 1.00 77.31 114 LYS A CA 1
ATOM 848 C C . LYS A 1 114 ? 14.482 3.699 -14.622 1.00 77.31 114 LYS A C 1
ATOM 850 O O . LYS A 1 114 ? 14.687 2.938 -15.563 1.00 77.31 114 LYS A O 1
ATOM 855 N N . SER A 1 115 ? 14.410 3.302 -13.353 1.00 80.00 115 SER A N 1
ATOM 8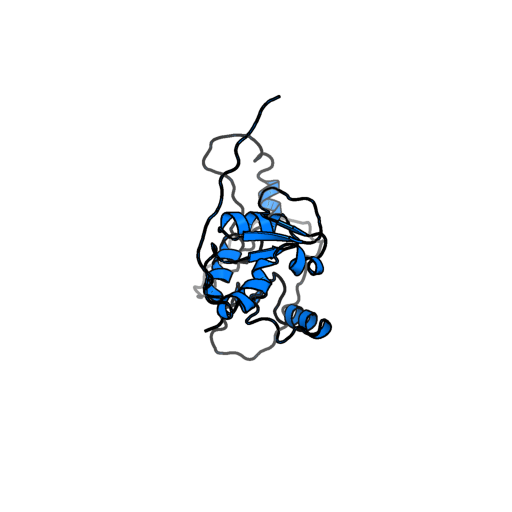56 C CA . SER A 1 115 ? 14.416 1.887 -13.002 1.00 80.00 115 SER A CA 1
ATOM 857 C C . SER A 1 115 ? 13.234 1.194 -13.688 1.00 80.00 115 SER A C 1
ATOM 859 O O . SER A 1 115 ? 12.120 1.728 -13.636 1.00 80.00 115 SER A O 1
ATOM 861 N N . PRO A 1 116 ? 13.438 0.014 -14.296 1.00 84.06 116 PRO A N 1
ATOM 862 C CA . PRO A 1 116 ? 12.332 -0.796 -14.794 1.00 84.06 116 PRO A CA 1
ATOM 863 C C . PRO A 1 116 ? 11.470 -1.351 -13.648 1.00 84.06 116 PRO A C 1
ATOM 865 O O . PRO A 1 116 ? 10.344 -1.779 -13.885 1.00 84.06 116 PRO A O 1
ATOM 868 N N . ILE A 1 117 ? 11.981 -1.330 -12.411 1.00 91.44 117 ILE A N 1
ATOM 869 C CA . ILE A 1 117 ? 11.282 -1.825 -11.228 1.00 91.44 117 ILE A CA 1
ATOM 870 C C . ILE A 1 117 ? 10.352 -0.753 -10.661 1.00 91.44 117 ILE A C 1
ATOM 872 O O . ILE A 1 117 ? 10.776 0.331 -10.252 1.00 91.44 117 ILE A O 1
ATOM 876 N N . VAL A 1 118 ? 9.076 -1.104 -10.567 1.00 94.69 118 VAL A N 1
ATOM 877 C CA . VAL A 1 118 ? 8.011 -0.319 -9.953 1.00 94.69 118 VAL A CA 1
ATOM 878 C C . VAL A 1 118 ? 7.772 -0.834 -8.534 1.00 94.69 118 VAL A C 1
ATOM 880 O O . VAL A 1 118 ? 7.244 -1.927 -8.331 1.00 94.69 118 VAL A O 1
ATOM 883 N N . CYS A 1 119 ? 8.151 -0.042 -7.533 1.00 96.75 119 CYS A N 1
ATOM 884 C CA . CYS A 1 119 ? 7.928 -0.341 -6.117 1.00 96.75 119 CYS A CA 1
ATOM 885 C C . CYS A 1 119 ? 7.768 0.949 -5.293 1.00 96.75 119 CYS A C 1
ATOM 887 O O . CYS A 1 119 ? 8.067 2.050 -5.769 1.00 96.75 119 CYS A O 1
ATOM 889 N N . LYS A 1 120 ? 7.298 0.841 -4.044 1.00 97.50 120 LYS A N 1
ATOM 890 C CA . LYS A 1 120 ? 7.268 1.988 -3.117 1.00 97.50 120 LYS A CA 1
ATOM 891 C C . LYS A 1 120 ? 8.703 2.484 -2.876 1.00 97.50 120 LYS A C 1
ATOM 893 O O . LYS A 1 120 ? 9.601 1.647 -2.767 1.00 97.50 120 LYS A O 1
ATOM 898 N N . PRO A 1 121 ? 8.949 3.801 -2.753 1.00 97.19 121 PRO A N 1
ATOM 899 C CA . PRO A 1 121 ? 7.984 4.894 -2.582 1.00 97.19 121 PRO A CA 1
ATOM 900 C C . PRO A 1 121 ? 7.463 5.516 -3.891 1.00 97.19 121 PRO A C 1
ATOM 902 O O . PRO A 1 121 ? 6.894 6.598 -3.844 1.00 97.19 121 PRO A O 1
ATOM 905 N N . SER A 1 122 ? 7.665 4.903 -5.060 1.00 96.81 122 SER A N 1
ATOM 906 C CA . SER A 1 122 ? 7.215 5.491 -6.331 1.00 96.81 122 SER A CA 1
ATOM 907 C C . SER A 1 122 ? 5.705 5.762 -6.339 1.00 96.81 122 SER A C 1
ATOM 909 O O . SER A 1 122 ? 4.913 4.868 -6.041 1.00 96.81 122 SER A O 1
ATOM 911 N N . GLU A 1 123 ? 5.297 6.971 -6.733 1.00 97.88 123 GLU A N 1
ATOM 912 C CA . GLU A 1 123 ? 3.879 7.325 -6.916 1.00 97.88 123 GLU A CA 1
ATOM 913 C C . GLU A 1 123 ? 3.219 6.419 -7.955 1.00 97.88 123 GLU A C 1
ATOM 915 O O . GLU A 1 123 ? 2.140 5.895 -7.706 1.00 97.88 123 GLU A O 1
ATOM 920 N N . ALA A 1 124 ? 3.933 6.096 -9.038 1.00 96.44 124 ALA A N 1
ATOM 921 C CA . ALA A 1 124 ? 3.458 5.164 -10.057 1.00 96.44 124 ALA A CA 1
ATOM 922 C C . ALA A 1 124 ? 3.175 3.757 -9.492 1.00 96.44 124 ALA A C 1
ATOM 924 O O . ALA A 1 124 ? 2.277 3.067 -9.972 1.00 96.44 124 ALA A O 1
ATOM 925 N N . ALA A 1 125 ? 3.910 3.319 -8.460 1.00 97.81 125 ALA A N 1
ATOM 926 C CA . ALA A 1 125 ? 3.636 2.044 -7.795 1.00 97.81 125 ALA A CA 1
ATOM 927 C C . ALA A 1 125 ? 2.328 2.094 -6.995 1.00 97.81 125 ALA A C 1
ATOM 929 O O . ALA A 1 125 ? 1.552 1.141 -7.026 1.00 97.81 125 ALA A O 1
ATOM 930 N N . ILE A 1 126 ? 2.071 3.214 -6.316 1.00 98.50 126 ILE A N 1
ATOM 931 C CA . ILE A 1 126 ? 0.851 3.446 -5.534 1.00 98.50 126 ILE A CA 1
ATOM 932 C C . ILE A 1 126 ? -0.361 3.589 -6.465 1.00 98.50 126 ILE A C 1
ATOM 934 O O . ILE A 1 126 ? -1.376 2.935 -6.250 1.00 98.50 126 ILE A O 1
ATOM 938 N N . GLU A 1 127 ? -0.251 4.378 -7.534 1.00 98.44 127 GLU A N 1
ATOM 939 C CA . GLU A 1 127 ? -1.296 4.525 -8.557 1.00 98.44 127 GLU A CA 1
ATOM 940 C C . GLU A 1 127 ? -1.641 3.180 -9.200 1.00 98.44 127 GLU A C 1
ATOM 942 O O . GLU A 1 127 ? -2.812 2.822 -9.335 1.00 98.44 127 GLU A O 1
ATOM 947 N N . ARG A 1 128 ? -0.622 2.386 -9.547 1.00 97.88 128 ARG A N 1
ATOM 948 C CA . ARG A 1 128 ? -0.830 1.043 -10.090 1.00 97.88 128 ARG A CA 1
ATOM 949 C C . ARG A 1 128 ? -1.522 0.128 -9.081 1.00 97.88 128 ARG A C 1
ATOM 951 O O . ARG A 1 128 ? -2.428 -0.602 -9.476 1.00 97.88 128 ARG A O 1
ATOM 958 N N . ALA A 1 129 ? -1.147 0.190 -7.804 1.00 98.19 129 ALA A N 1
ATOM 959 C CA . ALA A 1 129 ? -1.810 -0.568 -6.747 1.00 98.19 1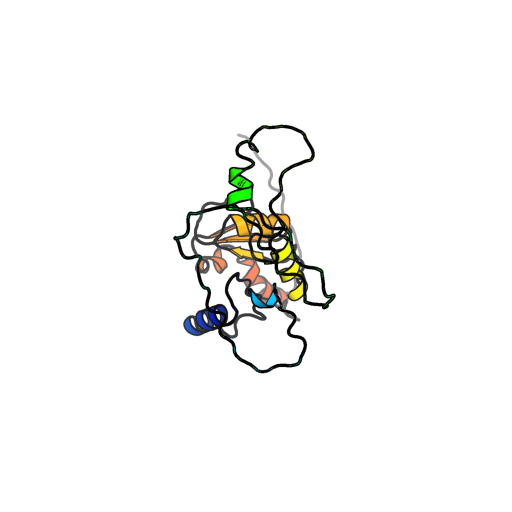29 ALA A CA 1
ATOM 960 C C . ALA A 1 129 ? -3.300 -0.193 -6.616 1.00 98.19 129 ALA A C 1
ATOM 962 O O . ALA A 1 129 ? -4.154 -1.078 -6.567 1.00 98.19 129 ALA A O 1
ATOM 963 N N . LEU A 1 130 ? -3.624 1.104 -6.642 1.00 98.25 130 LEU A N 1
ATOM 964 C CA . LEU A 1 130 ? -5.007 1.594 -6.611 1.00 98.25 130 LEU A CA 1
ATOM 965 C C . LEU A 1 130 ? -5.820 1.112 -7.814 1.00 98.25 130 LEU A C 1
ATOM 967 O O . LEU A 1 130 ? -6.954 0.671 -7.641 1.00 98.25 130 LEU A O 1
ATOM 971 N N . ASN A 1 131 ? -5.229 1.141 -9.010 1.00 97.94 131 ASN A N 1
ATOM 972 C CA . ASN A 1 131 ? -5.877 0.655 -10.227 1.00 97.94 131 ASN A CA 1
ATOM 973 C C . ASN A 1 131 ? -6.150 -0.854 -10.167 1.00 97.94 131 ASN A C 1
ATOM 975 O O . ASN A 1 131 ? -7.255 -1.284 -10.488 1.00 97.94 131 ASN A O 1
ATOM 979 N N . ILE A 1 132 ? -5.175 -1.655 -9.718 1.00 96.81 132 ILE A N 1
ATOM 980 C CA . ILE A 1 132 ? -5.330 -3.112 -9.565 1.00 96.81 132 ILE A CA 1
ATOM 981 C C . ILE A 1 132 ? -6.448 -3.441 -8.568 1.00 96.81 132 ILE A C 1
ATOM 983 O O . ILE A 1 132 ? -7.260 -4.325 -8.830 1.00 96.81 132 ILE A O 1
ATOM 987 N N . ALA A 1 133 ? -6.508 -2.723 -7.445 1.00 96.31 133 ALA A N 1
ATOM 988 C CA . ALA A 1 133 ? -7.523 -2.932 -6.415 1.00 96.31 133 ALA A CA 1
ATOM 989 C C . ALA A 1 133 ? -8.855 -2.204 -6.685 1.00 96.31 133 ALA A C 1
ATOM 991 O O . ALA A 1 133 ? -9.780 -2.330 -5.883 1.00 96.31 133 ALA A O 1
ATOM 992 N N . ASN A 1 134 ? -8.967 -1.445 -7.782 1.00 96.56 134 ASN A N 1
ATOM 993 C CA . ASN A 1 134 ? -10.124 -0.603 -8.107 1.00 96.56 134 ASN A CA 1
ATOM 994 C C . ASN A 1 134 ? -10.539 0.332 -6.946 1.00 96.56 134 ASN A C 1
ATOM 996 O O . ASN A 1 134 ? -11.712 0.427 -6.573 1.00 96.56 134 ASN A O 1
ATOM 1000 N N . LEU A 1 135 ? -9.556 1.004 -6.342 1.00 96.06 135 LEU A N 1
ATOM 1001 C CA . LEU A 1 135 ? -9.743 1.873 -5.181 1.00 96.06 135 LEU A CA 1
ATOM 1002 C C . LEU A 1 135 ? -9.736 3.355 -5.566 1.00 96.06 135 LEU A C 1
ATOM 1004 O O . LEU A 1 135 ? -8.918 3.809 -6.363 1.00 96.06 135 LEU A O 1
ATOM 1008 N N . ASN A 1 136 ? -10.614 4.138 -4.934 1.00 96.38 136 ASN A N 1
ATOM 1009 C CA . ASN A 1 136 ? -10.581 5.595 -5.040 1.00 96.38 136 ASN A CA 1
ATOM 1010 C C . ASN A 1 136 ? -9.580 6.164 -4.014 1.00 96.38 136 ASN A C 1
ATOM 1012 O O . ASN A 1 136 ? -9.799 5.967 -2.812 1.00 96.38 136 ASN A O 1
ATOM 1016 N N . PRO A 1 137 ? -8.535 6.907 -4.432 1.00 97.25 137 PRO A N 1
ATOM 1017 C CA . PRO A 1 137 ? -7.521 7.432 -3.516 1.00 97.25 137 PRO A CA 1
ATOM 1018 C C . PRO A 1 137 ? -8.118 8.297 -2.399 1.00 97.25 137 PRO A C 1
ATOM 1020 O O . PRO A 1 137 ? -7.799 8.106 -1.229 1.00 97.25 137 PRO A O 1
ATOM 1023 N N . GLN A 1 138 ? -9.092 9.150 -2.727 1.00 96.75 138 GLN A N 1
ATOM 1024 C CA . GLN A 1 138 ? -9.721 10.078 -1.778 1.00 96.75 138 GLN A CA 1
ATOM 1025 C C . GLN A 1 138 ? -10.613 9.381 -0.739 1.00 96.75 138 GLN A C 1
ATOM 1027 O O . GLN A 1 138 ? -11.121 10.023 0.173 1.00 96.75 138 GLN A O 1
ATOM 1032 N N . ARG A 1 139 ? -10.840 8.070 -0.868 1.00 93.81 139 ARG A N 1
ATOM 1033 C CA . ARG A 1 139 ? -11.608 7.261 0.093 1.00 93.81 139 ARG A CA 1
ATOM 1034 C C . ARG A 1 139 ? -10.802 6.093 0.659 1.00 93.81 139 ARG A C 1
ATOM 1036 O O . ARG A 1 139 ? -11.385 5.200 1.265 1.00 93.81 139 ARG A O 1
ATOM 1043 N N . THR A 1 140 ? -9.487 6.089 0.450 1.00 96.62 140 THR A N 1
ATOM 1044 C CA . THR A 1 140 ? -8.603 4.992 0.850 1.00 96.62 140 THR A CA 1
ATOM 1045 C C . THR A 1 140 ? -7.635 5.457 1.934 1.00 96.62 140 THR A C 1
ATOM 1047 O O . THR A 1 140 ? -6.968 6.483 1.780 1.00 96.62 140 THR A O 1
ATOM 1050 N N . LEU A 1 141 ? -7.562 4.686 3.023 1.00 96.94 141 LEU A N 1
ATOM 1051 C CA . LEU A 1 141 ? -6.556 4.832 4.073 1.00 96.94 141 LEU A CA 1
ATOM 1052 C C . LEU A 1 141 ? -5.310 4.016 3.721 1.00 96.94 141 LEU A C 1
ATOM 1054 O O . LEU A 1 141 ? -5.413 2.862 3.306 1.00 96.94 141 LEU A O 1
ATOM 1058 N N . PHE A 1 142 ? -4.136 4.609 3.914 1.00 98.19 142 PHE A N 1
ATOM 1059 C CA . PHE A 1 142 ? -2.845 3.996 3.638 1.00 98.19 142 PHE A CA 1
ATOM 1060 C C . PHE A 1 142 ? -1.979 3.967 4.895 1.00 98.19 142 PHE A C 1
ATOM 1062 O O . PHE A 1 142 ? -1.521 5.009 5.367 1.00 98.19 142 PHE A O 1
ATOM 1069 N N . PHE A 1 143 ? -1.778 2.759 5.424 1.00 98.06 143 PHE A N 1
ATOM 1070 C CA . PHE A 1 143 ? -0.995 2.481 6.626 1.00 98.06 143 PHE A CA 1
ATOM 1071 C C . PHE A 1 143 ? 0.417 2.051 6.242 1.00 98.06 143 PHE A C 1
ATOM 1073 O O . PHE A 1 143 ? 0.587 1.055 5.542 1.00 98.06 143 PHE A O 1
ATOM 1080 N N . GLU A 1 144 ? 1.421 2.786 6.709 1.00 98.19 144 GLU A N 1
ATOM 1081 C CA . GLU A 1 144 ? 2.836 2.534 6.413 1.00 98.19 144 GLU A CA 1
ATOM 1082 C C . GLU A 1 144 ? 3.719 3.006 7.568 1.00 98.19 144 GLU A C 1
ATOM 1084 O O . GLU A 1 144 ? 3.376 3.953 8.271 1.00 98.19 144 GLU A O 1
ATOM 1089 N N . ASP A 1 145 ? 4.883 2.386 7.737 1.00 97.31 145 ASP A N 1
ATOM 1090 C CA . ASP A 1 145 ? 5.918 2.783 8.702 1.00 97.31 145 ASP A CA 1
ATOM 1091 C C . ASP A 1 145 ? 6.996 3.683 8.064 1.00 97.31 145 ASP A C 1
ATOM 1093 O O . ASP A 1 145 ? 7.671 4.472 8.729 1.00 97.31 145 ASP A O 1
ATOM 1097 N N . SER A 1 146 ? 7.140 3.622 6.738 1.00 98.25 146 SER A N 1
ATOM 1098 C CA . SER A 1 146 ? 8.093 4.438 5.988 1.00 98.25 146 SER A CA 1
ATOM 1099 C C . SER A 1 146 ? 7.542 5.833 5.681 1.00 98.25 146 SER A C 1
ATOM 1101 O O . SER A 1 146 ? 6.628 6.009 4.871 1.00 98.25 146 SER A O 1
ATOM 1103 N N . VAL A 1 147 ? 8.202 6.866 6.219 1.00 98.31 147 VAL A N 1
ATOM 1104 C CA . VAL A 1 147 ? 7.906 8.283 5.920 1.00 98.31 147 VAL A CA 1
ATOM 1105 C C . VAL A 1 147 ? 7.908 8.568 4.413 1.00 98.31 147 VAL A C 1
ATOM 1107 O O . VAL A 1 147 ? 7.052 9.305 3.922 1.00 98.31 147 VAL A O 1
ATOM 1110 N N . ARG A 1 148 ? 8.832 7.965 3.651 1.00 98.31 148 ARG A N 1
ATOM 1111 C CA . ARG A 1 148 ? 8.899 8.153 2.189 1.00 98.31 148 ARG A CA 1
ATOM 1112 C C . ARG A 1 148 ? 7.684 7.556 1.479 1.00 98.31 148 ARG A C 1
ATOM 1114 O O . ARG A 1 148 ? 7.190 8.149 0.517 1.00 98.31 148 ARG A O 1
ATOM 1121 N N . ASN A 1 149 ? 7.200 6.407 1.951 1.00 98.56 149 ASN A N 1
ATOM 1122 C CA . ASN A 1 149 ? 6.016 5.756 1.391 1.00 98.56 149 ASN A CA 1
ATOM 1123 C C . ASN A 1 149 ? 4.770 6.595 1.703 1.00 98.56 149 ASN A C 1
ATOM 1125 O O . ASN A 1 149 ? 4.018 6.924 0.787 1.00 98.56 149 ASN A O 1
ATOM 1129 N N . ILE A 1 150 ? 4.623 7.041 2.955 1.00 98.56 150 ILE A N 1
ATOM 1130 C CA . ILE A 1 150 ? 3.534 7.919 3.411 1.00 98.56 150 ILE A CA 1
ATOM 1131 C C . ILE A 1 150 ? 3.459 9.210 2.596 1.00 98.56 150 ILE A C 1
ATOM 1133 O O . ILE A 1 150 ? 2.405 9.557 2.068 1.00 98.56 150 ILE A O 1
ATOM 1137 N N . GLN A 1 151 ? 4.583 9.907 2.430 1.00 98.50 151 GLN A N 1
ATOM 1138 C CA . GLN A 1 151 ? 4.612 11.153 1.666 1.00 98.50 151 GLN A CA 1
ATOM 1139 C C . GLN A 1 151 ? 4.175 10.960 0.215 1.00 98.50 151 GLN A C 1
ATOM 1141 O O . GLN A 1 151 ? 3.514 11.832 -0.345 1.00 98.50 151 GLN A O 1
ATOM 1146 N N . SER A 1 152 ? 4.537 9.832 -0.389 1.00 98.56 152 SER A N 1
ATOM 1147 C CA . SER A 1 152 ? 4.167 9.521 -1.769 1.00 98.56 152 SER A CA 1
ATOM 1148 C C . SER A 1 152 ? 2.694 9.139 -1.874 1.00 98.56 152 SER A C 1
ATOM 1150 O O . SER A 1 152 ? 2.002 9.640 -2.756 1.00 98.56 152 SER A O 1
ATOM 1152 N N . GLY A 1 153 ? 2.168 8.382 -0.906 1.00 98.56 153 GLY A N 1
ATOM 1153 C CA . GLY A 1 153 ? 0.734 8.101 -0.818 1.00 98.56 153 GLY A CA 1
ATOM 1154 C C . GLY A 1 153 ? -0.100 9.372 -0.684 1.00 98.56 153 GLY A C 1
ATOM 1155 O O . GLY A 1 153 ? -1.115 9.522 -1.364 1.00 98.56 153 GLY A O 1
ATOM 1156 N N . LYS A 1 154 ? 0.376 10.340 0.106 1.00 98.56 154 LYS A N 1
ATOM 1157 C CA . LYS A 1 154 ? -0.301 11.630 0.256 1.00 98.56 154 LYS A CA 1
ATOM 1158 C C . LYS A 1 154 ? -0.344 12.430 -1.043 1.00 98.56 154 LYS A C 1
ATOM 1160 O O . LYS A 1 154 ? -1.361 13.058 -1.322 1.00 98.56 154 LYS A O 1
ATOM 1165 N N . ARG A 1 155 ? 0.727 12.400 -1.849 1.00 98.50 155 ARG A N 1
ATOM 1166 C CA . ARG A 1 155 ? 0.773 13.087 -3.155 1.00 98.50 155 ARG A CA 1
ATOM 1167 C C . ARG A 1 155 ? -0.173 12.463 -4.184 1.00 98.50 155 ARG A C 1
ATOM 1169 O O . ARG A 1 155 ? -0.773 13.203 -4.951 1.00 98.50 155 ARG A O 1
ATOM 1176 N N . VAL A 1 156 ? -0.392 11.149 -4.113 1.00 98.44 156 VAL A N 1
ATOM 1177 C CA . VAL A 1 156 ? -1.405 10.429 -4.916 1.00 98.44 156 VAL A CA 1
ATOM 1178 C C . VAL A 1 156 ? -2.841 10.672 -4.403 1.00 98.44 156 VAL A C 1
ATOM 1180 O O . VAL A 1 156 ? -3.819 10.341 -5.071 1.00 98.44 156 VAL A O 1
ATOM 1183 N N . GLY A 1 157 ? -2.998 11.307 -3.236 1.00 98.44 157 GLY A N 1
ATOM 1184 C CA . GLY A 1 157 ? -4.296 11.697 -2.685 1.00 98.44 157 GLY A CA 1
ATOM 1185 C C . GLY A 1 157 ? -4.902 10.704 -1.694 1.00 98.44 157 GLY A C 1
ATOM 1186 O O . GLY A 1 157 ? -6.103 10.765 -1.445 1.00 98.44 157 GLY A O 1
ATOM 1187 N N . LEU A 1 158 ? -4.095 9.798 -1.137 1.00 98.44 158 LEU A N 1
ATOM 1188 C CA . LEU A 1 158 ? -4.524 8.897 -0.066 1.00 98.44 158 LEU A CA 1
ATOM 1189 C C . LEU A 1 158 ? -4.645 9.636 1.269 1.00 98.44 158 LEU A C 1
ATOM 1191 O O . LEU A 1 158 ? -3.909 10.594 1.530 1.00 98.44 158 LEU A O 1
ATOM 1195 N N . HIS A 1 159 ? -5.525 9.133 2.135 1.00 97.69 159 HIS A N 1
ATOM 1196 C CA . HIS A 1 159 ? -5.473 9.445 3.560 1.00 97.69 159 HIS A CA 1
ATOM 1197 C C . HIS A 1 159 ? -4.380 8.589 4.192 1.00 97.69 159 HIS A C 1
ATOM 1199 O O . HIS A 1 159 ? -4.382 7.370 4.027 1.00 97.69 159 HIS A O 1
ATOM 1205 N N . THR A 1 160 ? -3.422 9.196 4.881 1.00 98.31 160 THR A N 1
ATOM 1206 C CA . THR A 1 160 ? -2.190 8.497 5.272 1.00 98.31 160 THR A CA 1
ATOM 1207 C C . THR A 1 160 ? -2.035 8.371 6.781 1.00 98.31 160 THR A C 1
ATOM 1209 O O . THR A 1 160 ? -2.221 9.330 7.532 1.00 98.31 160 THR A O 1
ATOM 1212 N N . VAL A 1 161 ? -1.644 7.179 7.226 1.00 97.94 161 VAL A N 1
ATOM 1213 C CA . VAL A 1 161 ? -1.439 6.847 8.638 1.00 97.94 161 VAL A CA 1
ATOM 1214 C C . VAL A 1 161 ? -0.027 6.305 8.816 1.00 97.94 161 VAL A C 1
ATOM 1216 O O . VAL A 1 161 ? 0.272 5.188 8.393 1.00 97.94 161 VAL A O 1
ATOM 1219 N N . LEU A 1 162 ? 0.844 7.102 9.435 1.00 98.38 162 LEU A N 1
ATOM 1220 C CA . LEU A 1 162 ? 2.194 6.670 9.788 1.00 98.38 162 LEU A CA 1
ATOM 1221 C C . LEU A 1 162 ? 2.138 5.798 11.049 1.00 98.38 162 LEU A C 1
ATOM 1223 O O . LEU A 1 162 ? 1.625 6.239 12.074 1.00 98.38 162 LEU A O 1
ATOM 1227 N N . VAL A 1 163 ? 2.668 4.580 10.990 1.00 98.25 163 VAL A N 1
ATOM 1228 C CA . VAL A 1 163 ? 2.646 3.621 12.107 1.00 98.25 163 VAL A CA 1
ATOM 1229 C C . VAL A 1 163 ? 4.051 3.450 12.693 1.00 98.25 163 VAL A C 1
ATOM 1231 O O . VAL A 1 163 ? 5.036 3.480 11.963 1.00 98.25 163 VAL A O 1
ATOM 1234 N N . GLY A 1 164 ? 4.152 3.265 14.011 1.00 97.44 164 GLY A N 1
ATOM 1235 C CA . GLY A 1 164 ? 5.414 3.118 14.745 1.00 97.44 164 GLY A CA 1
ATOM 1236 C C . GLY A 1 164 ? 5.875 4.384 15.476 1.00 97.44 164 GLY A C 1
ATOM 1237 O O . GLY A 1 164 ? 6.959 4.394 16.053 1.00 97.44 164 GLY A O 1
ATOM 1238 N N . THR A 1 165 ? 5.089 5.467 15.451 1.00 95.88 165 THR A N 1
ATOM 1239 C CA . THR A 1 165 ? 5.411 6.729 16.137 1.00 95.88 165 THR A CA 1
ATOM 1240 C C . THR A 1 165 ? 4.160 7.557 16.431 1.00 95.88 165 THR A C 1
ATOM 1242 O O . THR A 1 165 ? 3.223 7.573 15.639 1.00 95.88 165 THR A O 1
ATOM 1245 N N . SER A 1 166 ? 4.158 8.301 17.537 1.00 94.56 166 SER A N 1
ATOM 1246 C CA . SER A 1 166 ? 3.146 9.327 17.838 1.00 94.56 166 SER A CA 1
ATOM 1247 C C . SER A 1 166 ? 3.422 10.661 17.134 1.00 94.56 166 SER A C 1
ATOM 1249 O O . SER A 1 166 ? 2.565 11.545 17.105 1.00 94.56 166 SER A O 1
ATOM 1251 N N . GLN A 1 167 ? 4.612 10.836 16.550 1.00 95.88 167 GLN A N 1
ATOM 1252 C CA . GLN A 1 167 ? 5.012 12.094 15.925 1.00 95.88 167 GLN A CA 1
ATOM 1253 C C . GLN A 1 167 ? 4.536 12.169 14.475 1.00 95.88 167 GLN A C 1
ATOM 1255 O O . GLN A 1 167 ? 5.052 11.492 13.583 1.00 95.88 167 GLN A O 1
ATOM 1260 N N . ARG A 1 168 ? 3.567 13.053 14.222 1.00 96.12 168 ARG A N 1
ATOM 1261 C CA . ARG A 1 168 ? 3.080 13.326 12.869 1.00 96.12 168 ARG A CA 1
ATOM 1262 C C . ARG A 1 168 ? 4.109 14.122 12.070 1.00 96.12 168 ARG A C 1
ATOM 1264 O O . ARG A 1 168 ? 4.617 15.146 12.520 1.00 96.12 168 ARG A O 1
ATOM 1271 N N . VAL A 1 169 ? 4.360 13.682 10.841 1.00 95.31 169 VAL A N 1
ATOM 1272 C CA . VAL A 1 169 ? 5.285 14.324 9.896 1.00 95.31 169 VAL A CA 1
ATOM 1273 C C . VAL A 1 169 ? 4.539 14.911 8.702 1.00 95.31 169 VAL A C 1
ATOM 1275 O O . VAL A 1 169 ? 3.392 14.555 8.426 1.00 95.31 169 VAL A O 1
ATOM 1278 N N . LYS A 1 170 ? 5.200 15.789 7.936 1.00 95.75 170 LYS A N 1
ATOM 1279 C CA . LYS A 1 170 ? 4.647 16.284 6.669 1.00 95.75 170 LYS A CA 1
ATOM 1280 C C . LYS A 1 170 ? 4.344 15.101 5.745 1.00 95.75 170 LYS A C 1
ATOM 1282 O O . LYS A 1 170 ? 5.246 14.332 5.414 1.00 95.75 170 LYS A O 1
ATOM 1287 N N . GLY A 1 171 ? 3.090 15.008 5.310 1.00 94.62 171 GLY A N 1
ATOM 1288 C CA . GLY A 1 171 ? 2.594 13.929 4.459 1.00 94.62 171 GLY A CA 1
ATOM 1289 C C . GLY A 1 171 ? 1.818 12.838 5.200 1.00 94.62 171 GLY A C 1
ATOM 1290 O O . GLY A 1 171 ? 1.209 12.020 4.525 1.00 94.62 171 GLY A O 1
ATOM 1291 N N . ALA A 1 172 ? 1.809 12.825 6.536 1.00 97.44 172 ALA A N 1
ATOM 1292 C CA . ALA A 1 172 ? 0.971 11.938 7.345 1.00 97.44 172 ALA A CA 1
ATOM 1293 C C . ALA A 1 172 ? -0.262 12.702 7.854 1.00 97.44 172 ALA A C 1
ATOM 1295 O O . ALA A 1 172 ? -0.097 13.760 8.465 1.00 97.44 172 ALA A O 1
ATOM 1296 N N . ASP A 1 173 ? -1.472 12.186 7.632 1.00 96.69 173 ASP A N 1
ATOM 1297 C CA . ASP A 1 173 ? -2.695 12.741 8.237 1.00 96.69 173 ASP A CA 1
ATOM 1298 C C . ASP A 1 173 ? -2.808 12.333 9.711 1.00 96.69 173 ASP A C 1
ATOM 1300 O O . ASP A 1 173 ? -3.104 13.158 10.582 1.00 96.69 173 ASP A O 1
ATOM 1304 N N . TYR A 1 174 ? -2.452 11.079 9.992 1.00 96.12 174 TYR A N 1
ATOM 1305 C CA . TYR A 1 174 ? -2.430 10.485 11.325 1.00 96.12 174 TYR A CA 1
ATOM 1306 C C . TYR A 1 174 ? -1.066 9.855 11.619 1.00 96.12 174 TYR A C 1
ATOM 1308 O O . TYR A 1 174 ? -0.326 9.480 10.706 1.00 96.12 174 TYR A O 1
ATOM 1316 N N . ALA A 1 175 ? -0.747 9.718 12.904 1.00 97.00 175 ALA A N 1
ATOM 1317 C CA . ALA A 1 175 ? 0.410 8.976 13.387 1.00 97.00 175 ALA A CA 1
ATOM 1318 C C . ALA A 1 175 ? -0.009 8.100 14.574 1.00 97.00 175 ALA A C 1
ATOM 1320 O O . ALA A 1 175 ? -0.705 8.585 15.467 1.00 97.00 175 ALA A O 1
ATOM 1321 N N . LEU A 1 176 ? 0.377 6.825 14.556 1.00 97.31 176 LEU A N 1
ATOM 1322 C CA . LEU A 1 176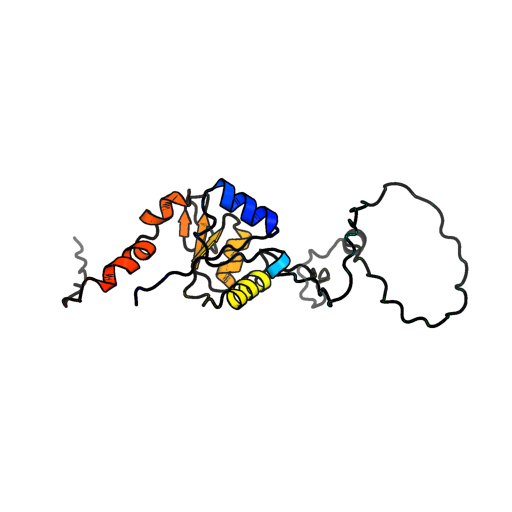 ? 0.074 5.836 15.590 1.00 97.31 176 LEU A CA 1
ATOM 1323 C C . LEU A 1 176 ? 1.364 5.180 16.071 1.00 97.31 176 LEU A C 1
ATOM 1325 O O . LEU A 1 176 ? 2.151 4.699 15.260 1.00 97.31 176 LEU A O 1
ATOM 1329 N N . GLU A 1 177 ? 1.556 5.072 17.385 1.00 96.75 177 GLU A N 1
ATOM 1330 C CA . GLU A 1 177 ? 2.685 4.313 17.945 1.00 96.75 177 GLU A CA 1
ATOM 1331 C C . GLU A 1 177 ? 2.583 2.824 17.612 1.00 96.75 177 GLU A C 1
ATOM 1333 O O . GLU A 1 177 ? 3.586 2.188 17.296 1.00 96.75 177 GLU A O 1
ATOM 1338 N N . SER A 1 178 ? 1.366 2.280 17.607 1.00 97.00 178 SER A N 1
ATOM 1339 C CA . SER A 1 178 ? 1.093 0.901 17.221 1.00 97.00 178 SER A CA 1
ATOM 1340 C C . SER A 1 178 ? -0.172 0.794 16.378 1.00 97.00 178 SER A C 1
ATOM 1342 O O . SER A 1 178 ? -1.157 1.498 16.605 1.00 97.00 178 SER A O 1
ATOM 1344 N N . ILE A 1 179 ? -0.186 -0.161 15.444 1.00 95.06 179 ILE A N 1
ATOM 1345 C CA . ILE A 1 179 ? -1.383 -0.503 14.662 1.00 95.06 179 ILE A CA 1
ATOM 1346 C C . ILE A 1 179 ? -2.543 -0.968 15.561 1.00 95.06 179 ILE A C 1
ATOM 1348 O O . ILE A 1 179 ? -3.707 -0.837 15.195 1.00 95.06 179 ILE A O 1
ATOM 1352 N N . HIS A 1 180 ? -2.253 -1.458 16.770 1.00 94.75 180 HIS A N 1
ATOM 1353 C CA . HIS A 1 180 ? -3.276 -1.876 17.730 1.00 94.75 180 HIS A CA 1
ATOM 1354 C C . HIS A 1 180 ? -4.115 -0.707 18.270 1.00 94.75 180 HIS A C 1
ATOM 1356 O O . HIS A 1 180 ? -5.245 -0.926 18.702 1.00 94.75 180 HIS A O 1
ATOM 1362 N N . ASN A 1 181 ? -3.617 0.532 18.188 1.00 93.38 181 ASN A N 1
ATOM 1363 C CA . ASN A 1 181 ? -4.359 1.728 18.601 1.00 93.38 181 ASN A CA 1
ATOM 1364 C C . ASN A 1 181 ? -5.380 2.199 17.554 1.00 93.38 181 ASN A C 1
ATOM 1366 O O . ASN A 1 181 ? -6.072 3.191 17.774 1.00 93.38 181 ASN A O 1
ATOM 1370 N N . LEU A 1 182 ? -5.505 1.503 16.419 1.00 91.12 182 LEU A N 1
ATOM 1371 C CA . LEU A 1 182 ? -6.343 1.939 15.305 1.00 91.12 182 LEU A CA 1
ATOM 1372 C C . LEU A 1 182 ? -7.815 2.140 15.696 1.00 91.12 182 LEU A C 1
ATOM 1374 O O . LEU A 1 182 ? -8.433 3.095 15.236 1.00 91.12 182 LEU A O 1
ATOM 1378 N N . ARG A 1 183 ? -8.358 1.287 16.577 1.00 89.69 183 ARG A N 1
ATOM 1379 C CA . ARG A 1 183 ? -9.750 1.396 17.051 1.00 89.69 183 ARG A CA 1
ATOM 1380 C C . ARG A 1 183 ? -10.022 2.702 17.790 1.00 89.69 183 ARG A C 1
ATOM 1382 O O . ARG A 1 183 ? -11.089 3.274 17.626 1.00 89.69 183 ARG A O 1
ATOM 1389 N N . GLU A 1 184 ? -9.081 3.137 18.616 1.00 88.25 184 GLU A N 1
ATOM 1390 C CA . GLU A 1 184 ? -9.208 4.377 19.381 1.00 88.25 184 GLU A CA 1
ATOM 1391 C C . GLU A 1 184 ? -8.935 5.597 18.499 1.00 88.25 184 GLU A C 1
ATOM 1393 O O . GLU A 1 184 ? -9.618 6.609 18.606 1.00 88.25 184 GLU A O 1
ATOM 1398 N N . ALA A 1 185 ? -7.959 5.490 17.597 1.00 85.88 185 ALA A N 1
ATOM 1399 C CA . ALA A 1 185 ? -7.533 6.615 16.779 1.00 85.88 185 ALA A CA 1
ATOM 1400 C C . ALA A 1 185 ? -8.449 6.906 15.582 1.00 85.88 185 ALA A C 1
ATOM 1402 O O . ALA A 1 185 ? -8.516 8.048 15.132 1.00 85.88 185 ALA A O 1
ATOM 1403 N N . ILE A 1 186 ? -9.121 5.886 15.039 1.00 87.75 186 ILE A N 1
ATOM 1404 C CA . ILE A 1 186 ? -10.040 6.008 13.899 1.00 87.75 186 ILE A CA 1
ATOM 1405 C C . ILE A 1 186 ? -11.314 5.188 14.195 1.00 87.75 186 ILE A C 1
ATOM 1407 O O . ILE A 1 186 ? -11.569 4.171 13.542 1.00 87.75 186 ILE A O 1
ATOM 1411 N N . PRO A 1 187 ? -12.127 5.598 15.189 1.00 85.44 187 PRO A N 1
ATOM 1412 C CA . PRO A 1 187 ? -13.297 4.835 15.638 1.00 85.44 187 PRO A CA 1
ATOM 1413 C C . PRO A 1 187 ? -14.372 4.710 14.552 1.00 85.44 187 PRO A C 1
ATOM 1415 O O . PRO A 1 187 ? -15.037 3.679 14.445 1.00 85.44 187 PRO A O 1
ATOM 1418 N N . GLU A 1 188 ? -14.464 5.701 13.663 1.00 83.12 188 GLU A N 1
ATOM 1419 C CA . GLU A 1 188 ? -15.376 5.720 12.514 1.00 83.12 188 GLU A CA 1
ATOM 1420 C C . GLU A 1 188 ? -15.210 4.491 11.602 1.00 83.12 188 GLU A C 1
ATOM 1422 O O . GLU A 1 188 ? -16.177 4.029 10.990 1.00 83.12 188 GLU A O 1
ATOM 1427 N N . LEU A 1 189 ? -14.005 3.905 11.544 1.00 82.19 189 LEU A N 1
ATOM 1428 C CA . LEU A 1 189 ? -13.750 2.683 10.781 1.00 82.19 189 LEU A CA 1
ATOM 1429 C C . LEU A 1 189 ? -14.528 1.480 11.351 1.00 82.19 189 LEU A C 1
ATOM 1431 O O . LEU A 1 189 ? -14.878 0.569 10.605 1.00 82.19 189 LEU A O 1
ATOM 1435 N N . TRP A 1 190 ? -14.865 1.481 12.641 1.00 76.75 190 TRP A N 1
ATOM 1436 C CA . TRP A 1 190 ? -15.696 0.450 13.269 1.00 76.75 190 TRP A CA 1
ATOM 1437 C C . TRP A 1 190 ? -17.178 0.835 13.321 1.00 76.75 190 TRP A C 1
ATOM 1439 O O . TRP A 1 190 ? -18.032 -0.026 13.118 1.00 76.75 190 TRP A O 1
ATOM 1449 N N . GLU A 1 191 ? -17.498 2.111 13.525 1.00 67.25 191 GLU A N 1
ATOM 1450 C CA . GLU A 1 191 ? -18.880 2.586 13.706 1.00 67.25 191 GLU A CA 1
ATOM 1451 C C . GLU A 1 191 ? -19.708 2.598 12.406 1.00 67.25 191 GLU A C 1
ATOM 1453 O O . GLU A 1 191 ? -20.936 2.485 12.439 1.00 67.25 191 GLU A O 1
ATOM 1458 N N . LEU A 1 192 ? -19.062 2.624 11.232 1.00 56.69 192 LEU A N 1
ATOM 1459 C CA . LEU A 1 192 ? -19.734 2.447 9.933 1.00 56.69 192 LEU A CA 1
ATOM 1460 C C . LEU A 1 192 ? -20.459 1.093 9.791 1.00 56.69 192 LEU A C 1
ATOM 1462 O O . LEU A 1 192 ? -21.331 0.953 8.926 1.00 56.69 192 LEU A O 1
ATOM 1466 N N . ALA A 1 193 ? -20.135 0.103 10.629 1.00 51.94 193 ALA A N 1
ATOM 1467 C CA . ALA A 1 193 ? -20.867 -1.160 10.696 1.00 51.94 193 ALA A CA 1
ATOM 1468 C C . ALA A 1 193 ? -22.224 -1.031 11.420 1.00 51.94 193 ALA A C 1
ATOM 1470 O O . ALA A 1 193 ? -23.141 -1.807 11.120 1.00 51.94 193 ALA A O 1
ATOM 1471 N N . ASP A 1 194 ? -22.373 -0.034 12.300 1.00 49.16 194 ASP A N 1
ATOM 1472 C CA . ASP A 1 194 ? -23.480 0.081 13.257 1.00 49.16 194 ASP A CA 1
ATOM 1473 C C . ASP A 1 194 ? -24.519 1.150 12.869 1.00 49.16 194 ASP A C 1
ATOM 1475 O O . ASP A 1 194 ? -25.709 0.981 13.156 1.00 49.16 194 ASP A O 1
ATOM 1479 N N . ILE A 1 195 ? -24.130 2.190 12.115 1.00 52.62 195 ILE A N 1
ATOM 1480 C CA . ILE A 1 195 ? -25.030 3.287 11.682 1.00 52.62 195 ILE A CA 1
ATOM 1481 C C . ILE A 1 195 ? -26.150 2.805 10.735 1.00 52.62 195 ILE A C 1
ATOM 1483 O O . ILE A 1 195 ? -27.221 3.404 10.676 1.00 52.62 195 ILE A O 1
ATOM 1487 N N . VAL A 1 196 ? -25.985 1.668 10.046 1.00 50.66 196 VAL A N 1
ATOM 1488 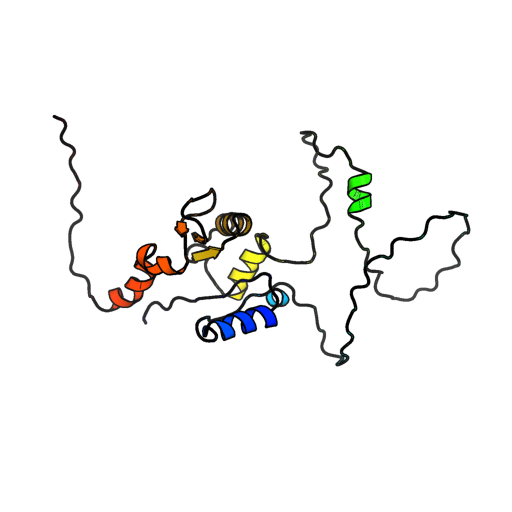C CA . VAL A 1 196 ? -27.072 1.074 9.232 1.00 50.66 196 VAL A CA 1
ATOM 1489 C C . VAL A 1 196 ? -28.250 0.602 10.106 1.00 50.66 196 VAL A C 1
ATOM 1491 O O . VAL A 1 196 ? -29.360 0.429 9.600 1.00 50.66 196 VAL A O 1
ATOM 1494 N N . THR A 1 197 ? -28.045 0.423 11.415 1.00 46.94 197 THR A N 1
ATOM 1495 C CA . THR A 1 197 ? -29.064 -0.113 12.330 1.00 46.94 197 THR A CA 1
ATOM 1496 C C . THR A 1 197 ? -29.902 0.977 13.001 1.00 46.94 197 THR A C 1
ATOM 1498 O O . THR A 1 197 ? -31.036 0.712 13.399 1.00 46.94 197 THR A O 1
ATOM 1501 N N . ILE A 1 198 ? -29.414 2.218 13.086 1.00 44.50 198 ILE A N 1
ATOM 1502 C CA . ILE A 1 198 ? -30.129 3.298 13.773 1.00 44.50 198 ILE A CA 1
ATOM 1503 C C . ILE A 1 198 ? -30.607 4.310 12.735 1.00 44.50 198 ILE A C 1
ATOM 1505 O O . ILE A 1 198 ? -29.892 5.224 12.334 1.00 44.50 198 ILE A O 1
ATOM 1509 N N . LYS A 1 199 ? -31.858 4.123 12.295 1.00 40.88 199 LYS A N 1
ATOM 1510 C CA . LYS A 1 199 ? -32.663 5.180 11.670 1.00 40.88 199 LYS A CA 1
ATOM 1511 C C . LYS A 1 199 ? -32.442 6.494 12.421 1.00 40.88 199 LYS A C 1
ATOM 1513 O O . LYS A 1 199 ? -32.605 6.539 13.636 1.00 40.88 199 LYS A O 1
ATOM 1518 N N . SER A 1 200 ? -32.141 7.542 11.668 1.00 40.22 200 SER A N 1
ATOM 1519 C CA . SER A 1 200 ? -32.083 8.925 12.121 1.00 40.22 200 SER A CA 1
ATOM 1520 C C . SER A 1 200 ? -33.320 9.332 12.932 1.00 40.22 200 SER A C 1
ATOM 1522 O O . SER A 1 200 ? -34.452 9.156 12.471 1.00 40.22 200 SER A O 1
ATOM 1524 N N . PRO A 1 201 ? -33.110 9.998 14.078 1.00 39.56 201 PRO A N 1
ATOM 1525 C CA . PRO A 1 201 ? -33.943 11.109 14.483 1.00 39.56 201 PRO A CA 1
ATOM 1526 C C . PRO A 1 201 ? -33.162 12.416 14.331 1.00 39.56 201 PRO A C 1
ATOM 1528 O O . PRO A 1 201 ? -31.993 12.536 14.681 1.00 39.56 201 PRO A O 1
ATOM 1531 N N . SER A 1 202 ? -33.887 13.362 13.759 1.00 47.59 202 SER A N 1
ATOM 1532 C CA . SER A 1 202 ? -33.621 14.780 13.575 1.00 47.59 202 SER A CA 1
ATOM 1533 C C . SER A 1 202 ? -32.944 15.511 14.750 1.00 47.59 202 SER A C 1
ATOM 1535 O O . SER A 1 202 ? -33.175 15.190 15.912 1.00 47.59 202 SER A O 1
ATOM 1537 N N . ASP A 1 203 ? -32.268 16.602 14.369 1.00 39.38 203 ASP A N 1
ATOM 1538 C CA . ASP A 1 203 ? -32.194 17.914 15.034 1.00 39.38 203 ASP A CA 1
ATOM 1539 C C . ASP A 1 203 ? -30.952 18.357 15.843 1.00 39.38 203 ASP A C 1
ATOM 1541 O O . ASP A 1 203 ? -30.690 17.922 16.959 1.00 39.38 203 ASP A O 1
ATOM 1545 N N . LYS A 1 204 ? -30.370 19.440 15.291 1.00 38.12 204 LYS A N 1
ATOM 1546 C CA . LYS A 1 204 ? -29.839 20.661 15.937 1.00 38.12 204 LYS A CA 1
ATOM 1547 C C . LYS A 1 204 ? -28.420 20.623 16.514 1.00 38.12 204 LYS A C 1
ATOM 1549 O O . LYS A 1 204 ? -28.199 20.364 17.689 1.00 38.12 204 LYS A O 1
ATOM 1554 N N . VAL A 1 205 ? -27.477 21.084 15.690 1.00 33.72 205 VAL A N 1
ATOM 1555 C CA . VAL A 1 205 ? -26.198 21.653 16.141 1.00 33.72 205 VAL A CA 1
ATOM 1556 C C . VAL A 1 205 ? -26.454 23.082 16.636 1.00 33.72 205 VAL A C 1
ATOM 1558 O O . VAL A 1 205 ? -26.884 23.941 15.866 1.00 33.72 205 VAL A O 1
ATOM 1561 N N . ALA A 1 206 ? -26.224 23.320 17.928 1.00 32.84 206 ALA A N 1
ATOM 1562 C CA . ALA A 1 206 ? -26.197 24.648 18.534 1.00 32.84 206 ALA A CA 1
ATOM 1563 C C . ALA A 1 206 ? -24.811 25.290 18.338 1.00 32.84 206 ALA A C 1
ATOM 1565 O O . ALA A 1 206 ? -23.788 24.620 18.449 1.00 32.84 206 ALA A O 1
ATOM 1566 N N . VAL A 1 207 ? -24.802 26.587 18.030 1.00 40.91 207 VAL A N 1
ATOM 1567 C CA . VAL A 1 207 ? -23.609 27.425 17.832 1.00 40.91 207 VAL A CA 1
ATOM 1568 C C . VAL A 1 207 ? -23.143 27.976 19.184 1.00 40.91 207 VAL A C 1
ATOM 1570 O O . VAL A 1 207 ? -23.956 28.519 19.931 1.00 40.91 207 VAL A O 1
ATOM 1573 N N . GLU A 1 208 ? -21.848 27.857 19.490 1.00 36.09 208 GLU A N 1
ATOM 1574 C CA . GLU A 1 208 ? -21.215 28.468 20.668 1.00 36.09 208 GLU A CA 1
ATOM 1575 C C . GLU A 1 208 ? -21.191 30.005 20.567 1.00 36.09 208 GLU A C 1
ATOM 1577 O O . GLU A 1 208 ? -20.815 30.570 19.538 1.00 36.09 208 GLU A O 1
ATOM 1582 N N . GLN A 1 209 ? -21.550 30.692 21.657 1.00 40.31 209 GLN A N 1
ATOM 1583 C CA . GLN A 1 209 ? -21.285 32.120 21.849 1.00 40.31 209 GLN A CA 1
ATOM 1584 C C . GLN A 1 209 ? -20.134 32.308 22.843 1.00 40.31 209 GLN A C 1
ATOM 1586 O O . GLN A 1 209 ? -20.184 31.811 23.966 1.00 40.31 209 GLN A O 1
ATOM 1591 N N . SER A 1 210 ? -19.125 33.080 22.437 1.00 45.38 210 SER A N 1
ATOM 1592 C CA . SER A 1 210 ? -18.060 33.578 23.313 1.00 45.38 210 SER A CA 1
ATOM 1593 C C . SER A 1 210 ? -18.583 34.699 24.214 1.00 45.38 210 SER A C 1
ATOM 1595 O O . SER A 1 210 ? -19.200 35.645 23.725 1.00 45.38 210 SER A O 1
ATOM 1597 N N . VAL A 1 211 ? -18.263 34.636 25.507 1.00 47.59 211 VAL A N 1
ATOM 1598 C CA . VAL A 1 211 ? -18.398 35.761 26.444 1.00 47.59 211 VAL A CA 1
ATOM 1599 C C . VAL A 1 211 ? -17.003 36.144 26.933 1.00 47.59 211 VAL A C 1
ATOM 1601 O O . VAL A 1 211 ? -16.244 35.282 27.374 1.00 47.59 211 VAL A O 1
ATOM 1604 N N . THR A 1 212 ? -16.674 37.430 26.849 1.00 47.19 212 THR A N 1
ATOM 1605 C CA . THR A 1 212 ? -15.460 38.015 27.436 1.00 47.19 212 THR A CA 1
ATOM 1606 C C . THR A 1 212 ? -15.819 38.640 28.783 1.00 47.19 212 THR A C 1
ATOM 1608 O O . THR A 1 212 ? -16.876 39.262 28.897 1.00 47.19 212 THR A O 1
ATOM 1611 N N . ALA A 1 213 ? -14.959 38.428 29.783 1.00 59.41 213 ALA A N 1
ATOM 1612 C CA . ALA A 1 213 ? -15.073 38.983 31.133 1.00 59.41 213 ALA A CA 1
ATOM 1613 C C . ALA A 1 213 ? -14.810 40.496 31.187 1.00 59.41 213 ALA A C 1
ATOM 1615 O O . ALA A 1 213 ? -14.039 40.989 30.330 1.00 59.41 213 ALA A O 1
#

pLDDT: mean 75.83, std 23.59, range [32.84, 98.56]